Protein AF-A0A1A2NIF1-F1 (afdb_monomer_lite)

Foldseek 3Di:
DPQQWFPCPVPDDPQLVVLLVLLLQLLLLLLLLVLLVLLLVLCVVFPVPVNVVQVSDDDPDPPDDQRQRVPNGPVNSVVSNCCSVVSNVVSLVSNLVVSVVSVQPLSNLLSLLSSLLSSLVSNLVNLVVHDDGDGPDPDPVSVVSNCCSPVVSVVSNVSSVVSVVVSTRHGDPDDPDPPPPPPDDDDDDDDDDDDDPDDDDDD

Secondary structure (DSSP, 8-state):
----S-GGGG---HHHHHHHHHHHHHHHHHHHHHHHHHHHHHHHHH-HHHHHHTTSSS---TTS----GGG--HHHHHHHHHHHHHHHHHHHHHHHHHHHTTT-TTHHHHHHHHHHHHHHHHHHHHHTTPPP-------HHHHHHHTHHHHHHHHHHHHHHHHHHHHH-----------------------------------

Structure (mmCIF, N/CA/C/O backbone):
data_AF-A0A1A2NIF1-F1
#
_entry.id   AF-A0A1A2NIF1-F1
#
loop_
_atom_site.group_PDB
_atom_site.id
_atom_site.type_symbol
_atom_site.label_atom_id
_atom_site.label_alt_id
_atom_site.label_comp_id
_atom_site.label_asym_id
_atom_site.label_entity_id
_atom_site.label_seq_id
_atom_site.pdbx_PDB_ins_code
_atom_site.Cartn_x
_atom_site.Cartn_y
_atom_site.Cartn_z
_atom_site.occupancy
_atom_site.B_iso_or_equiv
_atom_site.auth_seq_id
_atom_site.auth_comp_id
_atom_site.auth_asym_id
_atom_site.auth_atom_id
_atom_site.pdbx_PDB_model_num
ATOM 1 N N . MET A 1 1 ? -13.578 -28.224 20.657 1.00 44.88 1 MET A N 1
ATOM 2 C CA . MET A 1 1 ? -12.803 -27.047 20.217 1.00 44.88 1 MET A CA 1
ATOM 3 C C . MET A 1 1 ? -13.493 -25.833 20.794 1.00 44.88 1 MET A C 1
ATOM 5 O O . MET A 1 1 ? -14.629 -25.575 20.423 1.00 44.88 1 MET A O 1
ATOM 9 N N . VAL A 1 2 ? -12.874 -25.189 21.779 1.00 48.69 2 VAL A N 1
ATOM 10 C CA . VAL A 1 2 ? -13.355 -23.909 22.311 1.00 48.69 2 VAL A CA 1
ATOM 11 C C . VAL A 1 2 ? -13.114 -22.858 21.223 1.00 48.69 2 VAL A C 1
ATOM 13 O O . VAL A 1 2 ? -12.060 -22.876 20.589 1.00 48.69 2 VAL A O 1
ATOM 16 N N . ASN A 1 3 ? -14.105 -22.012 20.941 1.00 53.81 3 ASN A N 1
ATOM 17 C CA . ASN A 1 3 ? -13.979 -20.926 19.966 1.00 53.81 3 ASN A CA 1
ATOM 18 C C . ASN A 1 3 ? -12.998 -19.872 20.513 1.00 53.81 3 ASN A C 1
ATOM 20 O O . ASN A 1 3 ? -13.394 -19.039 21.317 1.00 53.81 3 ASN A O 1
ATOM 24 N N . MET A 1 4 ? -11.733 -19.926 20.084 1.00 64.94 4 MET A N 1
ATOM 25 C CA . MET A 1 4 ? -10.647 -19.001 20.458 1.00 64.94 4 MET A CA 1
ATOM 26 C C . MET A 1 4 ? -10.601 -17.799 19.507 1.00 64.94 4 MET A C 1
ATOM 28 O O . MET A 1 4 ? -9.702 -17.688 18.675 1.00 64.94 4 MET A O 1
ATOM 32 N N . PHE A 1 5 ? -11.614 -16.945 19.547 1.00 68.75 5 PHE A N 1
ATOM 33 C CA . PHE A 1 5 ? -11.708 -15.833 18.609 1.00 68.75 5 PHE A CA 1
ATOM 34 C C . PHE A 1 5 ? -12.071 -14.543 19.343 1.00 68.75 5 PHE A C 1
ATOM 36 O O . PHE A 1 5 ? -12.975 -14.565 20.181 1.00 68.75 5 PHE A O 1
ATOM 43 N N . ASN A 1 6 ? -11.488 -13.421 18.909 1.00 74.94 6 ASN A N 1
ATOM 44 C CA . ASN A 1 6 ? -11.681 -12.099 19.514 1.00 74.94 6 ASN A CA 1
ATOM 45 C C . ASN A 1 6 ? -13.181 -11.760 19.677 1.00 74.94 6 ASN A C 1
ATOM 47 O O . ASN A 1 6 ? -13.902 -11.724 18.666 1.00 74.94 6 ASN A O 1
ATOM 51 N N . PRO A 1 7 ? -13.683 -11.501 20.898 1.00 72.56 7 PRO A N 1
ATOM 52 C CA . PRO A 1 7 ? -15.105 -11.257 21.148 1.00 72.56 7 PRO A CA 1
ATOM 53 C C . PRO A 1 7 ? -15.634 -10.004 20.427 1.00 72.56 7 PRO A C 1
ATOM 55 O O . PRO A 1 7 ? -16.781 -9.983 19.975 1.00 72.56 7 PRO A O 1
ATOM 58 N N . ALA A 1 8 ? -14.786 -8.995 20.197 1.00 78.12 8 ALA A N 1
ATOM 59 C CA . ALA A 1 8 ? -15.142 -7.755 19.504 1.00 78.12 8 ALA A CA 1
ATOM 60 C C . ALA A 1 8 ? -15.127 -7.870 17.964 1.00 78.12 8 ALA A C 1
ATOM 62 O O . ALA A 1 8 ? -15.394 -6.883 17.262 1.00 78.12 8 ALA A O 1
ATOM 63 N N . ARG A 1 9 ? -14.817 -9.043 17.390 1.00 76.81 9 ARG A N 1
ATOM 64 C CA . ARG A 1 9 ? -14.715 -9.229 15.924 1.00 76.81 9 ARG A CA 1
ATOM 65 C C . ARG A 1 9 ? -16.034 -9.039 15.173 1.00 76.81 9 ARG A C 1
ATOM 67 O O . ARG A 1 9 ? -16.019 -8.746 13.987 1.00 76.81 9 ARG A O 1
ATOM 74 N N . HIS A 1 10 ? -17.170 -9.207 15.851 1.00 79.50 10 HIS A N 1
ATOM 75 C CA . HIS A 1 10 ? -18.504 -9.052 15.257 1.00 79.50 10 HIS A CA 1
ATOM 76 C C . HIS A 1 10 ? -19.085 -7.641 15.441 1.00 79.50 10 HIS A C 1
ATOM 78 O O . HIS A 1 10 ? -20.128 -7.318 14.872 1.00 79.50 10 HIS A O 1
ATOM 84 N N . THR A 1 11 ? -18.403 -6.781 16.202 1.00 81.50 11 THR A N 1
ATOM 85 C CA . THR A 1 11 ? -18.891 -5.448 16.563 1.00 81.50 11 THR A CA 1
ATOM 86 C C . THR A 1 11 ? -18.258 -4.388 15.667 1.00 81.50 11 THR A C 1
ATOM 88 O O . THR A 1 11 ? -17.143 -3.926 15.907 1.00 81.50 11 THR A O 1
ATOM 91 N N . HIS A 1 12 ? -18.980 -3.960 14.631 1.00 83.38 12 HIS A N 1
ATOM 92 C CA . HIS A 1 12 ? -18.533 -2.895 13.729 1.00 83.38 12 HIS A CA 1
ATOM 93 C C . HIS A 1 12 ? -19.407 -1.651 13.876 1.00 83.38 12 HIS A C 1
ATOM 95 O O . HIS A 1 12 ? -20.524 -1.583 13.362 1.00 83.38 12 HIS A O 1
ATOM 101 N N . THR A 1 13 ? -18.888 -0.634 14.566 1.00 86.19 13 THR A N 1
ATOM 102 C CA . THR A 1 13 ? -19.557 0.672 14.621 1.00 86.19 13 THR A CA 1
ATOM 103 C C . THR A 1 13 ? -19.428 1.395 13.278 1.00 86.19 13 THR A C 1
ATOM 105 O O . THR A 1 13 ? -18.471 1.185 12.530 1.00 86.19 13 THR A O 1
ATOM 108 N N . LYS A 1 14 ? -20.355 2.314 12.979 1.00 89.00 14 LYS A N 1
ATOM 109 C CA . LYS A 1 14 ? -20.272 3.155 11.769 1.00 89.00 14 LYS A CA 1
ATOM 110 C C . LYS A 1 14 ? -18.949 3.929 11.700 1.00 89.00 14 LYS A C 1
ATOM 112 O O . LYS A 1 14 ? -18.357 4.025 10.630 1.00 89.00 14 LYS A O 1
ATOM 117 N N . ALA A 1 15 ? -18.473 4.438 12.840 1.00 85.25 15 ALA A N 1
ATOM 118 C CA . ALA A 1 15 ? -17.205 5.158 12.938 1.00 85.25 15 ALA A CA 1
ATOM 119 C C . ALA A 1 15 ? -16.016 4.263 12.564 1.00 85.25 15 ALA A C 1
ATOM 121 O O . ALA A 1 15 ? -15.176 4.665 11.762 1.00 85.25 15 ALA A O 1
ATOM 122 N N . THR A 1 16 ? -15.995 3.027 13.072 1.00 89.19 16 THR A N 1
ATOM 123 C CA . THR A 1 16 ? -14.976 2.029 12.730 1.00 89.19 16 THR A CA 1
ATOM 124 C C . THR A 1 16 ? -14.967 1.721 11.240 1.00 89.19 16 THR A C 1
ATOM 126 O O . THR A 1 16 ? -13.897 1.697 10.636 1.00 89.19 16 THR A O 1
ATOM 129 N N . VAL A 1 17 ? -16.136 1.523 10.624 1.00 92.38 17 VAL A N 1
ATOM 130 C CA . VAL A 1 17 ? -16.227 1.235 9.183 1.00 92.38 17 VAL A CA 1
ATOM 131 C C . VAL A 1 17 ? -15.673 2.398 8.359 1.00 92.38 17 VAL A C 1
ATOM 133 O O . VAL A 1 17 ? -14.827 2.180 7.496 1.00 92.38 17 VAL A O 1
ATOM 136 N N . ILE A 1 18 ? -16.089 3.633 8.655 1.00 92.62 18 ILE A N 1
ATOM 137 C CA . ILE A 1 18 ? -15.619 4.827 7.933 1.00 92.62 18 ILE A CA 1
ATOM 138 C C . ILE A 1 18 ? -14.101 4.988 8.077 1.00 92.62 18 ILE A C 1
ATOM 140 O O . ILE A 1 18 ? -13.408 5.156 7.074 1.00 92.62 18 ILE A O 1
ATOM 144 N N . ALA A 1 19 ? -13.576 4.895 9.303 1.00 92.62 19 ALA A N 1
ATOM 145 C CA . ALA A 1 19 ? -12.144 5.026 9.561 1.00 92.62 19 ALA A CA 1
ATOM 146 C C . ALA A 1 19 ? -11.335 3.931 8.846 1.00 92.62 19 ALA A C 1
ATOM 148 O O . ALA A 1 19 ? -10.319 4.234 8.224 1.00 92.62 19 ALA A O 1
ATOM 149 N N . THR A 1 20 ? -11.839 2.691 8.839 1.00 93.94 20 THR A N 1
ATOM 150 C CA . THR A 1 20 ? -11.205 1.559 8.145 1.00 93.94 20 THR A CA 1
ATOM 151 C C . THR A 1 20 ? -11.154 1.781 6.635 1.00 93.94 20 THR A C 1
ATOM 153 O O . THR A 1 20 ? -10.116 1.558 6.016 1.00 93.94 20 THR A O 1
ATOM 156 N N . VAL A 1 21 ? -12.259 2.223 6.023 1.00 96.00 21 VAL A N 1
ATOM 157 C CA . VAL A 1 21 ? -12.317 2.467 4.572 1.00 96.00 21 VAL A CA 1
ATOM 158 C C . VAL A 1 21 ? -11.355 3.584 4.177 1.00 96.00 21 VAL A C 1
ATOM 160 O O . VAL A 1 21 ? -10.621 3.443 3.198 1.00 96.00 21 VAL A O 1
ATOM 163 N N . LEU A 1 22 ? -11.312 4.670 4.953 1.00 95.88 22 LEU A N 1
ATOM 164 C CA . LEU A 1 22 ? -10.365 5.759 4.721 1.00 95.88 22 LEU A CA 1
ATOM 165 C C . LEU A 1 22 ? -8.914 5.294 4.905 1.00 95.88 22 LEU A C 1
ATOM 167 O O . LEU A 1 22 ? -8.067 5.640 4.087 1.00 95.88 22 LEU A O 1
ATOM 171 N N . LEU A 1 23 ? -8.638 4.462 5.914 1.00 96.69 23 LEU A N 1
ATOM 172 C CA . LEU A 1 23 ? -7.316 3.875 6.136 1.00 96.69 23 LEU A CA 1
ATOM 173 C C . LEU A 1 23 ? -6.884 2.988 4.968 1.00 96.69 23 LEU A C 1
ATOM 175 O O . LEU A 1 23 ? -5.762 3.119 4.484 1.00 96.69 23 LEU A O 1
ATOM 179 N N . ALA A 1 24 ? -7.774 2.128 4.474 1.00 96.19 24 ALA A N 1
ATOM 180 C CA . ALA A 1 24 ? -7.503 1.295 3.309 1.00 96.19 24 ALA A CA 1
ATOM 181 C C . ALA A 1 24 ? -7.240 2.150 2.058 1.00 96.19 24 ALA A C 1
ATOM 183 O O . ALA A 1 24 ? -6.292 1.876 1.324 1.00 96.19 24 ALA A O 1
ATOM 184 N N . ALA A 1 25 ? -8.014 3.220 1.842 1.00 96.38 25 ALA A N 1
ATOM 185 C CA . ALA A 1 25 ? -7.809 4.148 0.729 1.00 96.38 25 ALA A CA 1
ATOM 186 C C . ALA A 1 25 ? -6.465 4.894 0.829 1.00 96.38 25 ALA A C 1
ATOM 188 O O . ALA A 1 25 ? -5.731 4.978 -0.155 1.00 96.38 25 ALA A O 1
ATOM 189 N N . CYS A 1 26 ? -6.095 5.381 2.017 1.00 96.94 26 CYS A N 1
ATOM 190 C CA . CYS A 1 26 ? -4.770 5.956 2.263 1.00 96.94 26 CYS A CA 1
ATOM 191 C C . CYS A 1 26 ? -3.658 4.922 2.043 1.00 96.94 26 CYS A C 1
ATOM 193 O O . CYS A 1 26 ? -2.643 5.240 1.423 1.00 96.94 26 CYS A O 1
ATOM 195 N N . GLY A 1 27 ? -3.876 3.675 2.471 1.00 96.00 27 GLY A N 1
ATOM 196 C CA . GLY A 1 27 ? -2.999 2.543 2.186 1.00 96.00 27 GLY A CA 1
ATOM 197 C C . GLY A 1 27 ? -2.788 2.358 0.685 1.00 96.00 27 GLY A C 1
ATOM 198 O O . GLY A 1 27 ? -1.645 2.324 0.243 1.00 96.00 27 GLY A O 1
ATOM 199 N N . VAL A 1 28 ? -3.860 2.340 -0.115 1.00 97.00 28 VAL A N 1
ATOM 200 C CA . VAL A 1 28 ? -3.792 2.248 -1.587 1.00 97.00 28 VAL A CA 1
ATOM 201 C C . VAL A 1 28 ? -2.933 3.363 -2.185 1.00 97.00 28 VAL A C 1
ATOM 203 O O . VAL A 1 28 ? -2.102 3.090 -3.054 1.00 97.00 28 VAL A O 1
ATOM 206 N N . LEU A 1 29 ? -3.077 4.603 -1.708 1.00 95.56 29 LEU A N 1
ATOM 207 C CA . LEU A 1 29 ? -2.256 5.728 -2.170 1.00 95.56 29 LEU A CA 1
ATOM 208 C C . LEU A 1 29 ? -0.771 5.528 -1.840 1.00 95.56 29 LEU A C 1
ATOM 210 O O . LEU A 1 29 ? 0.075 5.712 -2.714 1.00 95.56 29 LEU A O 1
ATOM 214 N N . ILE A 1 30 ? -0.448 5.095 -0.616 1.00 95.12 30 ILE A N 1
ATOM 215 C CA . ILE A 1 30 ? 0.936 4.771 -0.233 1.00 95.12 30 ILE A CA 1
ATOM 216 C C . ILE A 1 30 ? 1.471 3.624 -1.098 1.00 95.12 30 ILE A C 1
ATOM 218 O O . ILE A 1 30 ? 2.571 3.726 -1.629 1.00 95.12 30 ILE A O 1
ATOM 222 N N . GLY A 1 31 ? 0.697 2.556 -1.289 1.00 94.94 31 GLY A N 1
ATOM 223 C CA . GLY A 1 31 ? 1.077 1.413 -2.118 1.00 94.94 31 GLY A CA 1
ATOM 224 C C . GLY A 1 31 ? 1.386 1.801 -3.561 1.00 94.94 31 GLY A C 1
ATOM 225 O O . GLY A 1 31 ? 2.414 1.409 -4.108 1.00 94.94 31 GLY A O 1
ATOM 226 N N . THR A 1 32 ? 0.532 2.641 -4.146 1.00 94.44 32 THR A N 1
ATOM 227 C CA . THR A 1 32 ? 0.717 3.202 -5.492 1.00 94.44 32 THR A CA 1
ATOM 228 C C . THR A 1 32 ? 1.988 4.052 -5.554 1.00 94.44 32 THR A C 1
ATOM 230 O O . THR A 1 32 ? 2.782 3.928 -6.485 1.00 94.44 32 THR A O 1
ATOM 233 N N . TRP A 1 33 ? 2.233 4.883 -4.539 1.00 93.81 33 TRP A N 1
ATOM 234 C CA . TRP A 1 33 ? 3.456 5.679 -4.451 1.00 93.81 33 TRP A CA 1
ATOM 235 C C . TRP A 1 33 ? 4.720 4.812 -4.357 1.00 93.81 33 TRP A C 1
ATOM 237 O O . TRP A 1 33 ? 5.688 5.055 -5.079 1.00 93.81 33 TRP A O 1
ATOM 247 N N . VAL A 1 34 ? 4.701 3.763 -3.528 1.00 93.38 34 VAL A N 1
ATOM 248 C CA . VAL A 1 34 ? 5.817 2.812 -3.401 1.00 93.38 34 VAL A CA 1
ATOM 249 C C . VAL A 1 34 ? 6.045 2.061 -4.713 1.00 93.38 34 VAL A C 1
ATOM 251 O O . VAL A 1 34 ? 7.194 1.893 -5.113 1.00 93.38 34 VAL A O 1
ATOM 254 N N . ALA A 1 35 ? 4.987 1.659 -5.421 1.00 93.12 35 ALA A N 1
ATOM 255 C CA . ALA A 1 35 ? 5.109 1.027 -6.734 1.00 93.12 35 ALA A CA 1
ATOM 256 C C . ALA A 1 35 ? 5.753 1.956 -7.771 1.00 93.12 35 ALA A C 1
ATOM 258 O O . ALA A 1 35 ? 6.596 1.504 -8.541 1.00 93.12 35 ALA A O 1
ATOM 259 N N . ALA A 1 36 ? 5.421 3.251 -7.763 1.00 89.31 36 ALA A N 1
ATOM 260 C CA . ALA A 1 36 ? 6.042 4.217 -8.667 1.00 89.31 36 ALA A CA 1
ATOM 261 C C . ALA A 1 36 ? 7.551 4.356 -8.398 1.00 89.31 36 ALA A C 1
ATOM 263 O O . ALA A 1 36 ? 8.347 4.374 -9.334 1.00 89.31 36 ALA A O 1
ATOM 264 N N . LEU A 1 37 ? 7.962 4.402 -7.126 1.00 88.44 37 LEU A N 1
ATOM 265 C CA . LEU A 1 37 ? 9.385 4.413 -6.766 1.00 88.44 37 LEU A CA 1
ATOM 266 C C . LEU A 1 37 ? 10.087 3.102 -7.116 1.00 88.44 37 LEU A C 1
ATOM 268 O O . LEU A 1 37 ? 11.227 3.113 -7.583 1.00 88.44 37 LEU A O 1
ATOM 272 N N . TYR A 1 38 ? 9.413 1.976 -6.891 1.00 90.44 38 TYR A N 1
ATOM 273 C CA . TYR A 1 38 ? 9.956 0.672 -7.226 1.00 90.44 38 TYR A CA 1
ATOM 274 C C . TYR A 1 38 ? 10.181 0.540 -8.733 1.00 90.44 38 TYR A C 1
ATOM 276 O O . TYR A 1 38 ? 11.221 0.026 -9.125 1.00 90.44 38 TYR A O 1
ATOM 284 N N . ASP A 1 39 ? 9.270 1.029 -9.580 1.00 87.31 39 ASP A N 1
ATOM 285 C CA . ASP A 1 39 ? 9.456 0.997 -11.037 1.00 87.31 39 ASP A CA 1
ATOM 286 C C . ASP A 1 39 ? 10.683 1.804 -11.480 1.00 87.31 39 ASP A C 1
ATOM 288 O O . ASP A 1 39 ? 11.473 1.318 -12.287 1.00 87.31 39 ASP A O 1
ATOM 292 N N . VAL A 1 40 ? 10.909 2.983 -10.887 1.00 85.12 40 VAL A N 1
ATOM 293 C CA . VAL A 1 40 ? 12.112 3.797 -11.146 1.00 85.12 40 VAL A CA 1
ATOM 294 C C . VAL A 1 40 ? 13.387 3.015 -10.821 1.00 85.12 40 VAL A C 1
ATOM 296 O O . VAL A 1 40 ? 14.304 2.963 -11.641 1.00 85.12 40 VAL A O 1
ATOM 299 N N . LEU A 1 41 ? 13.433 2.359 -9.656 1.00 85.75 41 LEU A N 1
ATOM 300 C CA . LEU A 1 41 ? 14.562 1.510 -9.259 1.00 85.75 41 LEU A CA 1
ATOM 301 C C . LEU A 1 41 ? 14.707 0.289 -10.176 1.00 85.75 41 LEU A C 1
ATOM 303 O O . LEU A 1 41 ? 15.808 -0.029 -10.617 1.00 85.75 41 LEU A O 1
ATOM 307 N N . ARG A 1 42 ? 13.596 -0.385 -10.480 1.00 87.94 42 ARG A N 1
ATOM 308 C CA . ARG A 1 42 ? 13.543 -1.594 -11.304 1.00 87.94 42 ARG A CA 1
ATOM 309 C C . ARG A 1 42 ? 14.077 -1.329 -12.700 1.00 87.94 42 ARG A C 1
ATOM 311 O O . ARG A 1 42 ? 14.967 -2.041 -13.152 1.00 87.94 42 ARG A O 1
ATOM 318 N N . VAL A 1 43 ? 13.553 -0.309 -13.372 1.00 84.50 43 VAL A N 1
ATOM 319 C CA . VAL A 1 43 ? 13.996 0.060 -14.717 1.00 84.50 43 VAL A CA 1
ATOM 320 C C . VAL A 1 43 ? 15.428 0.587 -14.676 1.00 84.50 43 VAL A C 1
ATOM 322 O O . VAL A 1 43 ? 16.228 0.191 -15.513 1.00 84.50 43 VAL A O 1
ATOM 325 N N . GLY A 1 44 ? 15.790 1.396 -13.676 1.00 81.44 44 GLY A N 1
ATOM 326 C CA . GLY A 1 44 ? 17.157 1.900 -13.534 1.00 81.44 44 GLY A CA 1
ATOM 327 C C . GLY A 1 44 ? 18.213 0.805 -13.365 1.00 81.44 44 GLY A C 1
ATOM 328 O O . GLY A 1 44 ? 19.305 0.917 -13.906 1.00 81.44 44 GLY A O 1
ATOM 329 N N . VAL A 1 45 ? 17.892 -0.277 -12.653 1.00 83.94 45 VAL A N 1
ATOM 330 C CA . VAL A 1 45 ? 18.817 -1.409 -12.485 1.00 83.94 45 VAL A CA 1
ATOM 331 C C . VAL A 1 45 ? 18.843 -2.316 -13.717 1.00 83.94 45 VAL A C 1
ATOM 333 O O . VAL A 1 45 ? 19.905 -2.817 -14.077 1.00 83.94 45 VAL A O 1
ATOM 336 N N . LEU A 1 46 ? 17.691 -2.552 -14.350 1.00 84.56 46 LEU A N 1
ATOM 337 C CA . LEU A 1 46 ? 17.557 -3.567 -15.399 1.00 84.56 46 LEU A CA 1
ATOM 338 C C . LEU A 1 46 ? 17.827 -3.048 -16.814 1.00 84.56 46 LEU A C 1
ATOM 340 O O . LEU A 1 46 ? 18.321 -3.806 -17.641 1.00 84.56 46 LEU A O 1
ATOM 344 N N . ASP A 1 47 ? 17.509 -1.786 -17.097 1.00 82.06 47 ASP A N 1
ATOM 345 C CA . ASP A 1 47 ? 17.693 -1.176 -18.414 1.00 82.06 47 ASP A CA 1
ATOM 346 C C . ASP A 1 47 ? 17.914 0.340 -18.288 1.00 82.06 47 ASP A C 1
ATOM 348 O O . ASP A 1 47 ? 16.988 1.156 -18.302 1.00 82.06 47 ASP A O 1
ATOM 352 N N . ASN A 1 48 ? 19.188 0.726 -18.209 1.00 79.06 48 ASN A N 1
ATOM 353 C CA . ASN A 1 48 ? 19.606 2.127 -18.147 1.00 79.06 48 ASN A CA 1
ATOM 354 C C . ASN A 1 48 ? 19.190 2.936 -19.387 1.00 79.06 48 ASN A C 1
ATOM 356 O O . ASN A 1 48 ? 18.965 4.146 -19.287 1.00 79.06 48 ASN A O 1
ATOM 360 N N . ALA A 1 49 ? 19.094 2.302 -20.561 1.00 77.69 49 ALA A N 1
ATOM 361 C CA . ALA A 1 49 ? 18.709 2.991 -21.787 1.00 77.69 49 ALA A CA 1
ATOM 362 C C . ALA A 1 49 ? 17.214 3.332 -21.762 1.00 77.69 49 ALA A C 1
ATOM 364 O O . ALA A 1 49 ? 16.836 4.464 -22.086 1.00 77.69 49 ALA A O 1
ATOM 365 N N . LEU A 1 50 ? 16.374 2.395 -21.319 1.00 78.06 50 LEU A N 1
ATOM 366 C CA . LEU A 1 50 ? 14.957 2.640 -21.063 1.00 78.06 50 LEU A CA 1
ATOM 367 C C . LEU A 1 50 ? 14.765 3.655 -19.933 1.00 78.06 50 LEU A C 1
ATOM 369 O O . LEU A 1 50 ? 13.960 4.572 -20.085 1.00 78.06 50 LEU A O 1
ATOM 373 N N . ALA A 1 51 ? 15.539 3.563 -18.851 1.00 76.94 51 ALA A N 1
ATOM 374 C CA . ALA A 1 51 ? 15.489 4.521 -17.748 1.00 76.94 51 ALA A CA 1
ATOM 375 C C . ALA A 1 51 ? 15.766 5.958 -18.219 1.00 76.94 51 ALA A C 1
ATOM 377 O O . ALA A 1 51 ? 15.044 6.880 -17.843 1.00 76.94 51 ALA A O 1
ATOM 378 N N . ASN A 1 52 ? 16.762 6.154 -19.087 1.00 75.19 52 ASN A N 1
ATOM 379 C CA . ASN A 1 52 ? 17.070 7.461 -19.670 1.00 75.19 52 ASN A CA 1
ATOM 380 C C . ASN A 1 52 ? 15.944 7.945 -20.609 1.00 75.19 52 ASN A C 1
ATOM 382 O O . ASN A 1 52 ? 15.525 9.098 -20.541 1.00 75.19 52 ASN A O 1
ATOM 386 N N . ARG A 1 53 ? 15.367 7.053 -21.431 1.00 74.69 53 ARG A N 1
ATOM 387 C CA . ARG A 1 53 ? 14.216 7.384 -22.301 1.00 74.69 53 ARG A CA 1
ATOM 388 C C . ARG A 1 53 ? 12.956 7.760 -21.519 1.00 74.69 53 ARG A C 1
ATOM 390 O O . ARG A 1 53 ? 12.202 8.616 -21.971 1.00 74.69 53 ARG A O 1
ATOM 397 N N . LEU A 1 54 ? 12.729 7.127 -20.369 1.00 72.62 54 LEU A N 1
ATOM 398 C CA . LEU A 1 54 ? 11.626 7.442 -19.456 1.00 72.62 54 LEU A CA 1
ATOM 399 C C . LEU A 1 54 ? 11.919 8.666 -18.570 1.00 72.62 54 LEU A C 1
ATOM 401 O O . LEU A 1 54 ? 11.033 9.128 -17.850 1.00 72.62 54 LEU A O 1
ATOM 405 N N . GLY A 1 55 ? 13.146 9.199 -18.618 1.00 69.12 55 GLY A N 1
ATOM 406 C CA . GLY A 1 55 ? 13.599 10.316 -17.790 1.00 69.12 55 GLY A CA 1
ATOM 407 C C . GLY A 1 55 ? 13.815 9.951 -16.316 1.00 69.12 55 GLY A C 1
ATOM 408 O O . GLY A 1 55 ? 13.892 10.834 -15.470 1.00 69.12 55 GLY A O 1
ATOM 409 N N . TYR A 1 56 ? 13.908 8.661 -15.983 1.00 73.31 56 TYR A N 1
ATOM 410 C CA . TYR A 1 56 ? 14.166 8.178 -14.622 1.00 73.31 56 TYR A CA 1
ATOM 411 C C . TYR A 1 56 ? 15.613 8.437 -14.170 1.00 73.31 56 TYR A C 1
ATOM 413 O O . TYR A 1 56 ? 15.862 8.593 -12.976 1.00 73.31 56 TYR A O 1
ATOM 421 N N . ILE A 1 57 ? 16.561 8.489 -15.115 1.00 62.31 57 ILE A N 1
ATOM 422 C CA . ILE A 1 57 ? 17.992 8.726 -14.875 1.00 62.31 57 ILE A CA 1
ATOM 423 C C . ILE A 1 57 ? 18.462 9.843 -15.817 1.00 62.31 57 ILE A C 1
ATOM 425 O O . ILE A 1 57 ? 18.480 9.653 -17.029 1.00 62.31 57 ILE A O 1
ATOM 429 N N . GLY A 1 58 ? 18.836 11.002 -15.267 1.00 54.47 58 GLY A N 1
ATOM 430 C CA . GLY A 1 58 ? 19.334 12.159 -16.022 1.00 54.47 58 GLY A CA 1
ATOM 431 C C . GLY A 1 58 ? 19.303 13.459 -15.208 1.00 54.47 58 GLY A C 1
ATOM 432 O O . GLY A 1 58 ? 18.541 13.584 -14.251 1.00 54.47 58 GLY A O 1
ATOM 433 N N . GLU A 1 59 ? 20.153 14.428 -15.562 1.00 44.97 59 GLU A N 1
ATOM 434 C CA . GLU A 1 59 ? 20.182 15.751 -14.926 1.00 44.97 59 GLU A CA 1
ATOM 435 C C . GLU A 1 59 ? 18.926 16.540 -15.334 1.00 44.97 59 GLU A C 1
ATOM 437 O O . GLU A 1 59 ? 18.719 16.828 -16.517 1.00 44.97 59 GLU A O 1
ATOM 442 N N . ILE A 1 60 ? 18.069 16.869 -14.359 1.00 52.41 60 ILE A N 1
ATOM 443 C CA . ILE A 1 60 ? 16.853 17.662 -14.585 1.00 52.41 60 ILE A CA 1
ATOM 444 C C . ILE A 1 60 ? 17.275 19.104 -14.890 1.00 52.41 60 ILE A C 1
ATOM 446 O O . ILE A 1 60 ? 17.358 19.957 -14.008 1.00 52.41 60 ILE A O 1
ATOM 450 N N . THR A 1 61 ? 17.581 19.381 -16.151 1.00 47.28 61 THR A N 1
ATOM 451 C CA . THR A 1 61 ? 17.784 20.744 -16.646 1.00 47.28 61 THR A CA 1
ATOM 452 C C . THR A 1 61 ? 16.429 21.361 -16.995 1.00 47.28 61 THR A C 1
ATOM 454 O O . THR A 1 61 ? 15.479 20.646 -17.308 1.00 47.28 61 THR A O 1
ATOM 457 N N . GLY A 1 62 ? 16.309 22.693 -16.986 1.00 45.22 62 GLY A N 1
ATOM 458 C CA . GLY A 1 62 ? 15.057 23.391 -17.336 1.00 45.22 62 GLY A CA 1
ATOM 459 C C . GLY A 1 62 ? 14.537 23.132 -18.765 1.00 45.22 62 GLY A C 1
ATOM 460 O O . GLY A 1 62 ? 13.437 23.563 -19.093 1.00 45.22 62 GLY A O 1
ATOM 461 N N . ALA A 1 63 ? 15.313 22.427 -19.599 1.00 42.03 63 ALA A N 1
ATOM 462 C CA . ALA A 1 63 ? 14.942 21.952 -20.933 1.00 42.03 63 ALA A CA 1
ATOM 463 C C . ALA A 1 63 ? 14.578 20.449 -20.982 1.00 42.03 63 ALA A C 1
ATOM 465 O O . ALA A 1 63 ? 14.107 19.969 -22.012 1.00 42.03 63 ALA A O 1
ATOM 466 N N . SER A 1 64 ? 14.798 19.701 -19.895 1.00 52.53 64 SER A N 1
ATOM 467 C CA . SER A 1 64 ? 14.432 18.286 -19.785 1.00 52.53 64 SER A CA 1
ATOM 468 C C . SER A 1 64 ? 12.950 18.144 -19.431 1.00 52.53 64 SER A C 1
ATOM 470 O O . SER A 1 64 ? 12.425 18.848 -18.567 1.00 52.53 64 SER A O 1
ATOM 472 N N . VAL A 1 65 ? 12.251 17.259 -20.142 1.00 56.72 65 VAL A N 1
ATOM 473 C CA . VAL A 1 65 ? 10.844 16.943 -19.879 1.00 56.72 65 VAL A CA 1
ATOM 474 C C . VAL A 1 65 ? 10.744 16.342 -18.479 1.00 56.72 65 VAL A C 1
ATOM 476 O O . VAL A 1 65 ? 11.420 15.359 -18.195 1.00 56.72 65 VAL A O 1
ATOM 479 N N . ASP A 1 66 ? 9.908 16.930 -17.617 1.00 60.19 66 ASP A N 1
ATOM 480 C CA . ASP A 1 66 ? 9.675 16.440 -16.253 1.00 60.19 66 ASP A CA 1
ATOM 481 C C . ASP A 1 66 ? 9.246 14.961 -16.328 1.00 60.19 66 ASP A C 1
ATOM 483 O O . ASP A 1 66 ? 8.213 14.671 -16.950 1.00 60.19 66 ASP A O 1
ATOM 487 N N . PRO A 1 67 ? 10.035 14.014 -15.789 1.00 61.34 67 PRO A N 1
ATOM 488 C CA . PRO A 1 67 ? 9.747 12.596 -15.935 1.00 61.34 67 PRO A CA 1
ATOM 489 C C . PRO A 1 67 ? 8.407 12.265 -15.285 1.00 61.34 67 PRO A C 1
ATOM 491 O O . PRO A 1 67 ? 8.123 12.670 -14.155 1.00 61.34 67 PRO A O 1
ATOM 494 N N . ARG A 1 68 ? 7.562 11.531 -16.017 1.00 68.44 68 ARG A N 1
ATOM 495 C CA . ARG A 1 68 ? 6.214 11.143 -15.579 1.00 68.44 68 ARG A CA 1
ATOM 496 C C . ARG A 1 68 ? 6.106 9.625 -15.458 1.00 68.44 68 ARG A C 1
ATOM 498 O O . ARG A 1 68 ? 5.633 8.990 -16.406 1.00 68.44 68 ARG A O 1
ATOM 505 N N . PRO A 1 69 ? 6.510 9.031 -14.321 1.00 66.25 69 PRO A N 1
ATOM 506 C CA . PRO A 1 69 ? 6.319 7.605 -14.076 1.00 66.25 69 PRO A CA 1
ATOM 507 C C . PRO A 1 69 ? 4.841 7.252 -14.254 1.00 66.25 69 PRO A C 1
ATOM 509 O O . PRO A 1 69 ? 3.980 7.834 -13.593 1.00 66.25 69 PRO A O 1
ATOM 512 N N . HIS A 1 70 ? 4.529 6.364 -15.199 1.00 67.75 70 HIS A N 1
ATOM 513 C CA . HIS A 1 70 ? 3.152 5.981 -15.560 1.00 67.75 70 HIS A CA 1
ATOM 514 C C . HIS A 1 70 ? 2.217 7.158 -15.904 1.00 67.75 70 HIS A C 1
ATOM 516 O O . HIS A 1 70 ? 1.014 7.101 -15.658 1.00 67.75 70 HIS A O 1
ATOM 522 N N . GLY A 1 71 ? 2.755 8.256 -16.448 1.00 72.50 71 GLY A N 1
ATOM 523 C CA . GLY A 1 71 ? 1.968 9.454 -16.765 1.00 72.50 71 GLY A CA 1
ATOM 524 C C . GLY A 1 71 ? 1.590 10.306 -15.546 1.00 72.50 71 GLY A C 1
ATOM 525 O O . GLY A 1 71 ? 0.912 11.323 -15.702 1.00 72.50 71 GLY A O 1
ATOM 526 N N . ILE A 1 72 ? 2.058 9.939 -14.351 1.00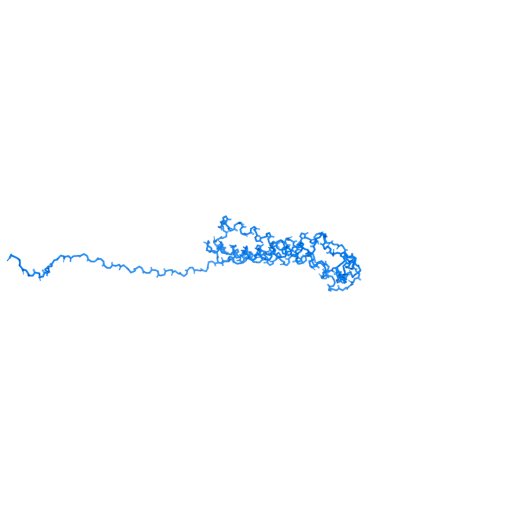 77.50 72 ILE A N 1
ATOM 527 C CA . ILE A 1 72 ? 1.823 10.673 -13.108 1.00 77.50 72 ILE A CA 1
ATOM 528 C C . ILE A 1 72 ? 2.851 11.803 -13.008 1.00 77.50 72 ILE A C 1
ATOM 530 O O . ILE A 1 72 ? 4.054 11.577 -13.126 1.00 77.50 72 ILE A O 1
ATOM 534 N N . SER A 1 73 ? 2.390 13.038 -12.795 1.00 82.06 73 SER A N 1
ATOM 535 C CA . SER A 1 73 ? 3.299 14.164 -12.572 1.00 82.06 73 SER A CA 1
ATOM 536 C C . SER A 1 73 ? 4.025 14.032 -11.232 1.00 82.06 73 SER A C 1
ATOM 538 O O . SER A 1 73 ? 3.486 13.498 -10.258 1.00 82.06 73 SER A O 1
ATOM 540 N N . ARG A 1 74 ? 5.223 14.614 -11.126 1.00 79.38 74 ARG A N 1
ATOM 541 C CA . ARG A 1 74 ? 5.963 14.671 -9.858 1.00 79.38 74 ARG A CA 1
ATOM 542 C C . ARG A 1 74 ? 5.151 15.326 -8.735 1.00 79.38 74 ARG A C 1
ATOM 544 O O . ARG A 1 74 ? 5.170 14.854 -7.602 1.00 79.38 74 ARG A O 1
ATOM 551 N N . SER A 1 75 ? 4.392 16.377 -9.051 1.00 83.44 75 SER A N 1
ATOM 552 C CA . SER A 1 75 ? 3.473 17.022 -8.105 1.00 83.44 75 SER A CA 1
ATOM 553 C C . SER A 1 75 ? 2.381 16.071 -7.609 1.00 83.44 75 SER A C 1
ATOM 555 O O . SER A 1 75 ? 2.098 16.049 -6.414 1.00 83.44 75 SER A O 1
ATOM 557 N N . ALA A 1 76 ? 1.814 15.240 -8.487 1.00 85.56 76 ALA A N 1
ATOM 558 C CA . ALA A 1 76 ? 0.821 14.243 -8.109 1.00 85.56 76 ALA A CA 1
ATOM 559 C C . ALA A 1 76 ? 1.431 13.131 -7.243 1.00 85.56 76 ALA A C 1
ATOM 561 O O . ALA A 1 76 ? 0.800 12.731 -6.268 1.00 85.56 76 ALA A O 1
ATOM 562 N N . LEU A 1 77 ? 2.669 12.693 -7.514 1.00 85.38 77 LEU A N 1
ATOM 563 C CA . LEU A 1 77 ? 3.387 11.755 -6.638 1.00 85.38 77 LEU A CA 1
ATOM 564 C C . LEU A 1 77 ? 3.599 12.333 -5.231 1.00 85.38 77 LEU A C 1
ATOM 566 O O . LEU A 1 77 ? 3.386 11.629 -4.246 1.00 85.38 77 LEU A O 1
ATOM 570 N N . ILE A 1 78 ? 3.976 13.612 -5.124 1.00 87.75 78 ILE A N 1
ATOM 571 C CA . ILE A 1 78 ? 4.146 14.292 -3.829 1.00 87.75 78 ILE A CA 1
ATOM 572 C C . ILE A 1 78 ? 2.806 14.396 -3.094 1.00 87.75 78 ILE A C 1
ATOM 574 O O . ILE A 1 78 ? 2.731 14.067 -1.912 1.00 87.75 78 ILE A O 1
ATOM 578 N N . ILE A 1 79 ? 1.739 14.817 -3.778 1.00 90.75 79 ILE A N 1
ATOM 579 C CA . ILE A 1 79 ? 0.402 14.921 -3.177 1.00 90.75 79 ILE A CA 1
ATOM 580 C C . ILE A 1 79 ? -0.084 13.543 -2.719 1.00 90.75 79 ILE A C 1
ATOM 582 O O . ILE A 1 79 ? -0.557 13.413 -1.595 1.00 90.75 79 ILE A O 1
ATOM 586 N N . MET A 1 80 ? 0.075 12.511 -3.549 1.00 90.94 80 MET A N 1
ATOM 587 C CA . MET A 1 80 ? -0.290 11.137 -3.209 1.00 90.94 80 MET A CA 1
ATOM 588 C C . MET A 1 80 ? 0.455 10.649 -1.963 1.00 90.94 80 MET A C 1
ATOM 590 O O . MET A 1 80 ? -0.171 10.070 -1.078 1.00 90.94 80 MET A O 1
ATOM 594 N N . PHE A 1 81 ? 1.755 10.940 -1.854 1.00 91.75 81 PHE A N 1
ATOM 595 C CA . PHE A 1 81 ? 2.537 10.627 -0.660 1.00 91.75 81 PHE A CA 1
ATOM 596 C C . PHE A 1 81 ? 2.028 11.365 0.578 1.00 91.75 81 PHE A C 1
ATOM 598 O O . PHE A 1 81 ? 1.802 10.737 1.606 1.00 91.75 81 PHE A O 1
ATOM 605 N N . LEU A 1 82 ? 1.807 12.679 0.490 1.00 93.31 82 LEU A N 1
ATOM 606 C CA . LEU A 1 82 ? 1.358 13.482 1.631 1.00 93.31 82 LEU A CA 1
ATOM 607 C C . LEU A 1 82 ? -0.045 13.079 2.098 1.00 93.31 82 LEU A C 1
ATOM 609 O O . LEU A 1 82 ? -0.265 12.916 3.296 1.00 93.31 82 LEU A O 1
ATOM 613 N N . VAL A 1 83 ? -0.981 12.880 1.167 1.00 94.25 83 VAL A N 1
ATOM 614 C CA . VAL A 1 83 ? -2.349 12.439 1.476 1.00 94.25 83 VAL A CA 1
ATOM 615 C C . VAL A 1 83 ? -2.342 11.015 2.026 1.00 94.25 83 VAL A C 1
ATOM 617 O O . VAL A 1 83 ? -3.002 10.747 3.029 1.00 94.25 83 VAL A O 1
ATOM 620 N N . GLY A 1 84 ? -1.573 10.115 1.411 1.00 92.69 84 GLY A N 1
ATOM 621 C CA . GLY A 1 84 ? -1.404 8.747 1.885 1.00 92.69 84 GLY A CA 1
ATOM 622 C C . GLY A 1 84 ? -0.823 8.703 3.298 1.00 92.69 84 GLY A C 1
ATOM 623 O O . GLY A 1 84 ? -1.397 8.058 4.167 1.00 92.69 84 GLY A O 1
ATOM 624 N N . LEU A 1 85 ? 0.261 9.437 3.555 1.00 93.94 85 LEU A N 1
ATOM 625 C CA . LEU A 1 85 ? 0.964 9.444 4.838 1.00 93.94 85 LEU A CA 1
ATOM 626 C C . LEU A 1 85 ? 0.165 10.148 5.940 1.00 93.94 85 LEU A C 1
ATOM 628 O O . LEU A 1 85 ? -0.124 9.544 6.969 1.00 93.94 85 LEU A O 1
ATOM 632 N N . VAL A 1 86 ? -0.202 11.418 5.743 1.00 96.06 86 VAL A N 1
ATOM 633 C CA . VAL A 1 86 ? -0.902 12.210 6.770 1.00 96.06 86 VAL A CA 1
ATOM 634 C C . VAL A 1 86 ? -2.307 11.659 6.990 1.00 96.06 86 VAL A C 1
ATOM 636 O O . VAL A 1 86 ? -2.709 11.432 8.132 1.00 96.06 86 VAL A O 1
ATOM 639 N N . GLY A 1 87 ? -3.036 11.381 5.905 1.00 92.81 87 GLY A N 1
ATOM 640 C CA . GLY A 1 87 ? -4.346 10.740 5.981 1.00 92.81 87 GLY A CA 1
ATOM 641 C C . GLY A 1 87 ? -4.255 9.349 6.604 1.00 92.81 87 GLY A C 1
ATOM 642 O O . GLY A 1 87 ? -5.062 9.021 7.470 1.00 92.81 87 GLY A O 1
ATOM 643 N N . GLY A 1 88 ? -3.234 8.565 6.250 1.00 92.81 88 GLY A N 1
ATOM 644 C CA . GLY A 1 88 ? -2.968 7.244 6.817 1.00 92.81 88 GLY A CA 1
ATOM 645 C C . GLY A 1 88 ? -2.727 7.282 8.323 1.00 92.81 88 GLY A C 1
ATOM 646 O O . GLY A 1 88 ? -3.333 6.507 9.051 1.00 92.81 88 GLY A O 1
ATOM 647 N N . LEU A 1 89 ? -1.924 8.224 8.821 1.00 95.62 89 LEU A N 1
ATOM 648 C CA . LEU A 1 89 ? -1.670 8.376 10.260 1.00 95.62 89 LEU A CA 1
ATOM 649 C C . LEU A 1 89 ? -2.942 8.742 11.038 1.00 95.62 89 LEU A C 1
ATOM 651 O O . LEU A 1 89 ? -3.224 8.152 12.084 1.00 95.62 89 LEU A O 1
ATOM 655 N N . ILE A 1 90 ? -3.737 9.681 10.517 1.00 95.75 90 ILE A N 1
ATOM 656 C CA . ILE A 1 90 ? -5.000 10.101 11.146 1.00 95.75 90 ILE A CA 1
ATOM 657 C C . ILE A 1 90 ? -6.013 8.948 11.142 1.00 95.75 90 ILE 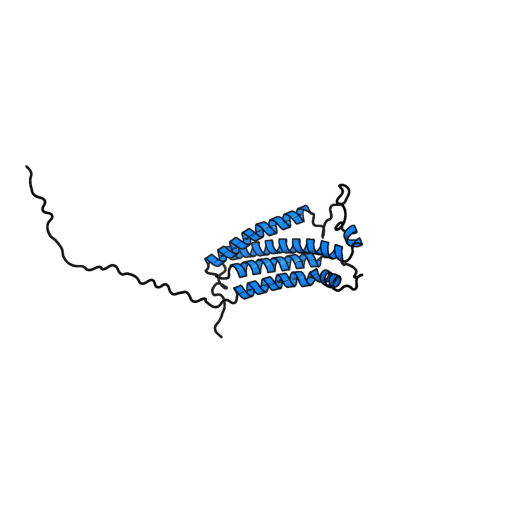A C 1
ATOM 659 O O . ILE A 1 90 ? -6.653 8.655 12.156 1.00 95.75 90 ILE A O 1
ATOM 663 N N . THR A 1 91 ? -6.164 8.273 10.006 1.00 94.31 91 THR A N 1
ATOM 664 C CA . THR A 1 91 ? -7.121 7.170 9.839 1.00 94.31 91 THR A CA 1
ATOM 665 C C . THR A 1 91 ? -6.701 5.925 10.614 1.00 94.31 91 THR A C 1
ATOM 667 O O . THR A 1 91 ? -7.553 5.247 11.179 1.00 94.31 91 THR A O 1
ATOM 670 N N . PHE A 1 92 ? -5.400 5.672 10.754 1.00 95.31 92 PHE A N 1
ATOM 671 C CA . PHE A 1 92 ? -4.856 4.637 11.628 1.00 95.31 92 PHE A CA 1
ATOM 672 C C . PHE A 1 92 ? -5.229 4.895 13.090 1.00 95.31 92 PHE A C 1
ATOM 674 O O . PHE A 1 92 ? -5.832 4.036 13.735 1.00 95.31 92 PHE A O 1
ATOM 681 N N . ALA A 1 93 ? -4.938 6.099 13.595 1.00 94.44 93 ALA A N 1
ATOM 682 C CA . ALA A 1 93 ? -5.241 6.466 14.975 1.00 94.44 93 ALA A CA 1
ATOM 683 C C . ALA A 1 93 ? -6.749 6.399 15.260 1.00 94.44 93 ALA A C 1
ATOM 685 O O . ALA A 1 93 ? -7.169 5.804 16.251 1.00 94.44 93 ALA A O 1
ATOM 686 N N . THR A 1 94 ? -7.579 6.948 14.370 1.00 93.81 94 THR A N 1
ATOM 687 C CA . THR A 1 94 ? -9.045 6.908 14.518 1.00 93.81 94 THR A CA 1
ATOM 688 C C . THR A 1 94 ? -9.603 5.490 14.424 1.00 93.81 94 THR A C 1
ATOM 690 O O . THR A 1 94 ? -10.488 5.141 15.205 1.00 93.81 94 THR A O 1
ATOM 693 N N . THR A 1 95 ? -9.062 4.642 13.545 1.00 93.31 95 THR A N 1
ATOM 694 C CA . THR A 1 95 ? -9.449 3.227 13.454 1.00 93.31 95 THR A CA 1
ATOM 695 C C . THR A 1 95 ? -9.137 2.508 14.763 1.00 93.31 95 THR A C 1
ATOM 697 O O . THR A 1 95 ? -10.044 1.921 15.356 1.00 93.31 95 THR A O 1
ATOM 700 N N . ALA A 1 96 ? -7.906 2.634 15.268 1.00 92.94 96 ALA A N 1
ATOM 701 C CA . ALA A 1 96 ? -7.491 2.009 16.520 1.00 92.94 96 ALA A CA 1
ATOM 702 C C . ALA A 1 96 ? -8.318 2.506 17.720 1.00 92.94 96 ALA A C 1
ATOM 704 O O . ALA A 1 96 ? -8.812 1.701 18.506 1.00 92.94 96 ALA A O 1
ATOM 705 N N . VAL A 1 97 ? -8.544 3.819 17.839 1.00 93.62 97 VAL A N 1
ATOM 706 C CA . VAL A 1 97 ? -9.369 4.401 18.913 1.00 93.62 97 VAL A CA 1
ATOM 707 C C . VAL A 1 97 ? -10.818 3.917 18.827 1.00 93.62 97 VAL A C 1
ATOM 709 O O . VAL A 1 97 ? -11.390 3.522 19.840 1.00 93.62 97 VAL A O 1
ATOM 712 N N . SER A 1 98 ? -11.409 3.886 17.628 1.00 91.00 98 SER A N 1
ATOM 713 C CA . SER A 1 98 ? -12.797 3.436 17.449 1.00 91.00 98 SER A CA 1
ATOM 714 C C . SER A 1 98 ? -13.001 1.965 17.824 1.00 91.00 98 SER A C 1
ATOM 716 O O . SER A 1 98 ? -14.060 1.607 18.333 1.00 91.00 98 SER A O 1
ATOM 718 N N . ARG A 1 99 ? -11.991 1.118 17.589 1.00 91.12 99 ARG A N 1
ATOM 719 C CA . ARG A 1 99 ? -12.000 -0.301 17.963 1.00 91.12 99 ARG A CA 1
ATOM 720 C C . ARG A 1 99 ? -11.772 -0.481 19.464 1.00 91.12 99 ARG A C 1
ATOM 722 O O . ARG A 1 99 ? -12.511 -1.223 20.101 1.00 91.12 99 ARG A O 1
ATOM 729 N N . ARG A 1 100 ? -10.845 0.272 20.064 1.00 90.38 100 ARG A N 1
ATOM 730 C CA . ARG A 1 100 ? -10.650 0.266 21.526 1.00 90.38 100 ARG A CA 1
ATOM 731 C C . ARG A 1 100 ? -11.895 0.707 22.291 1.00 90.38 100 ARG A C 1
ATOM 733 O O . ARG A 1 100 ? -12.173 0.167 23.351 1.00 90.38 100 ARG A O 1
ATOM 740 N N . ALA A 1 101 ? -12.677 1.637 21.739 1.00 88.19 101 ALA A N 1
ATOM 741 C CA . ALA A 1 101 ? -13.931 2.083 22.348 1.00 88.19 101 ALA A CA 1
ATOM 742 C C . ALA A 1 101 ? -14.998 0.975 22.459 1.00 88.19 101 ALA A C 1
ATOM 744 O O . ALA A 1 101 ? -15.934 1.120 23.239 1.00 88.19 101 ALA A O 1
ATOM 745 N N . VAL A 1 102 ? -14.867 -0.119 21.700 1.00 87.69 102 VAL A N 1
ATOM 746 C CA . VAL A 1 102 ? -15.721 -1.315 21.816 1.00 87.69 102 VAL A CA 1
ATOM 747 C C . VAL A 1 102 ? -15.009 -2.485 22.500 1.00 87.69 102 VAL A C 1
ATOM 749 O O . VAL A 1 102 ? -15.428 -3.627 22.341 1.00 87.69 102 VAL A O 1
ATOM 752 N N . GLY A 1 103 ? -13.931 -2.205 23.240 1.00 84.88 103 GLY A N 1
ATOM 753 C CA . GLY A 1 103 ? -13.191 -3.206 24.007 1.00 84.88 103 GLY A CA 1
ATOM 754 C C . GLY A 1 103 ? -12.295 -4.116 23.168 1.00 84.88 103 GLY A C 1
ATOM 755 O O . GLY A 1 103 ? -11.991 -5.209 23.615 1.00 84.88 103 GLY A O 1
ATOM 756 N N . ASP A 1 104 ? -11.885 -3.711 21.959 1.00 87.06 104 ASP A N 1
ATOM 757 C CA . ASP A 1 104 ? -10.968 -4.519 21.143 1.00 87.06 104 ASP A CA 1
ATOM 758 C C . ASP A 1 104 ? -9.502 -4.355 21.603 1.00 87.06 104 ASP A C 1
ATOM 760 O O . ASP A 1 104 ? -8.930 -3.273 21.385 1.00 87.06 104 ASP A O 1
ATOM 764 N N . PRO A 1 105 ? -8.869 -5.390 22.191 1.00 82.50 105 PRO A N 1
ATOM 765 C CA . PRO A 1 105 ? -7.465 -5.331 22.604 1.00 82.50 105 PRO A CA 1
ATOM 766 C C . PRO A 1 105 ? -6.523 -5.231 21.395 1.00 82.50 105 PRO A C 1
ATOM 768 O O . PRO A 1 105 ? -5.556 -4.465 21.410 1.00 82.50 105 PRO A O 1
ATOM 771 N N . GLU A 1 106 ? -6.882 -5.888 20.291 1.00 89.50 106 GLU A N 1
ATOM 772 C CA . GLU A 1 106 ? -6.072 -6.018 19.076 1.00 89.50 106 GLU A CA 1
ATOM 773 C C . GLU A 1 106 ? -6.415 -4.970 18.005 1.00 89.50 106 GLU A C 1
ATOM 775 O O . GLU A 1 106 ? -6.167 -5.128 16.804 1.00 89.50 106 GLU A O 1
ATOM 780 N N . ALA A 1 107 ? -6.945 -3.826 18.442 1.00 90.25 107 ALA A N 1
ATOM 781 C CA . ALA A 1 107 ? -7.307 -2.701 17.584 1.00 90.25 107 ALA A CA 1
ATOM 782 C C . ALA A 1 107 ? -6.156 -2.209 16.681 1.00 90.25 107 ALA A C 1
ATOM 784 O O . ALA A 1 107 ? -6.388 -1.703 15.579 1.00 90.25 107 ALA A O 1
ATOM 785 N N . VAL A 1 108 ? -4.909 -2.337 17.150 1.00 93.62 108 VAL A N 1
ATOM 786 C CA . VAL A 1 108 ? -3.708 -1.951 16.395 1.00 93.62 108 VAL A CA 1
ATOM 787 C C . VAL A 1 108 ? -3.401 -2.966 15.298 1.00 93.62 108 VAL A C 1
ATOM 789 O O . VAL A 1 108 ? -3.132 -2.557 14.168 1.00 93.62 108 VAL A O 1
ATOM 792 N N . ALA A 1 109 ? -3.482 -4.265 15.599 1.00 92.56 109 ALA A N 1
ATOM 793 C CA . ALA A 1 109 ? -3.292 -5.324 14.614 1.00 92.56 109 ALA A CA 1
ATOM 794 C C . ALA A 1 109 ? -4.343 -5.222 13.497 1.00 92.56 109 ALA A C 1
ATOM 796 O O . ALA A 1 109 ? -3.992 -5.266 12.318 1.00 92.56 109 ALA A O 1
ATOM 797 N N . TYR A 1 110 ? -5.603 -4.938 13.846 1.00 93.38 110 TYR A N 1
ATOM 798 C CA . TYR A 1 110 ? -6.653 -4.635 12.870 1.00 93.38 110 TYR A CA 1
ATOM 799 C C . TYR A 1 110 ? -6.286 -3.456 11.957 1.00 93.38 110 TYR A C 1
ATOM 801 O O . TYR A 1 110 ? -6.305 -3.582 10.731 1.00 93.38 110 TYR A O 1
ATOM 809 N N . ALA A 1 111 ? -5.913 -2.310 12.540 1.00 94.94 111 ALA A N 1
ATOM 810 C CA . ALA A 1 111 ? -5.597 -1.105 11.776 1.00 94.94 111 ALA A CA 1
ATOM 811 C C . ALA A 1 111 ? -4.376 -1.305 10.857 1.00 94.94 111 ALA A C 1
ATOM 813 O O . ALA A 1 111 ? -4.424 -0.941 9.679 1.00 94.94 111 ALA A O 1
ATOM 814 N N . LEU A 1 112 ? -3.306 -1.934 11.357 1.00 95.75 112 LEU A N 1
ATOM 815 C CA . LEU A 1 112 ? -2.144 -2.302 10.542 1.00 95.75 112 LEU A CA 1
ATOM 816 C C . LEU A 1 112 ? -2.545 -3.241 9.405 1.00 95.75 112 LEU A C 1
ATOM 818 O O . LEU A 1 112 ? -2.182 -2.996 8.256 1.00 95.75 112 LEU A O 1
ATOM 822 N N . GLY A 1 113 ? -3.338 -4.268 9.713 1.00 94.81 113 GLY A N 1
ATOM 823 C CA . GLY A 1 113 ? -3.850 -5.227 8.745 1.00 94.81 113 GLY A CA 1
ATOM 824 C C . GLY A 1 113 ? -4.556 -4.553 7.573 1.00 94.81 113 GLY A C 1
ATOM 825 O O . GLY A 1 113 ? -4.175 -4.749 6.418 1.00 94.81 113 GLY A O 1
ATOM 826 N N . CYS A 1 114 ? -5.525 -3.683 7.861 1.00 95.69 114 CYS A N 1
ATOM 827 C CA . CYS A 1 114 ? -6.250 -2.929 6.838 1.00 95.69 114 CYS A CA 1
ATOM 828 C C . CYS A 1 114 ? -5.339 -1.992 6.029 1.00 95.69 114 CYS A C 1
ATOM 830 O O . CYS A 1 114 ? -5.472 -1.916 4.805 1.00 95.69 114 CYS A O 1
ATOM 832 N N . GLY A 1 115 ? -4.399 -1.308 6.690 1.00 95.50 115 GLY A N 1
ATOM 833 C CA . GLY A 1 115 ? -3.436 -0.428 6.026 1.00 95.50 115 GLY A CA 1
ATOM 834 C C . GLY A 1 115 ? -2.527 -1.179 5.047 1.00 95.50 115 GLY A C 1
ATOM 835 O O . GLY A 1 115 ? -2.388 -0.766 3.894 1.00 95.50 115 GLY A O 1
ATOM 836 N N . PHE A 1 116 ? -1.964 -2.314 5.471 1.00 97.38 116 PHE A N 1
ATOM 837 C CA . PHE A 1 116 ? -1.099 -3.157 4.640 1.00 97.38 116 PHE A CA 1
ATOM 838 C C . PHE A 1 116 ? -1.851 -3.831 3.492 1.00 97.38 116 PHE A C 1
ATOM 840 O O . PHE A 1 116 ? -1.318 -3.896 2.384 1.00 97.38 116 PHE A O 1
ATOM 847 N N . VAL A 1 117 ? -3.097 -4.267 3.710 1.00 97.25 117 VAL A N 1
ATOM 848 C CA . VAL A 1 117 ? -3.944 -4.789 2.626 1.00 97.25 117 VAL A CA 1
ATOM 849 C C . VAL A 1 117 ? -4.204 -3.709 1.574 1.00 97.25 117 VAL A C 1
ATOM 851 O O . VAL A 1 117 ? -4.032 -3.962 0.381 1.00 97.25 117 VAL A O 1
ATOM 854 N N . GLY A 1 118 ? -4.543 -2.489 2.007 1.00 96.44 118 GLY A N 1
ATOM 855 C CA . GLY A 1 118 ? -4.693 -1.342 1.111 1.00 96.44 118 GLY A CA 1
ATOM 856 C C . GLY A 1 118 ? -3.411 -1.046 0.329 1.00 96.44 118 GLY A C 1
ATOM 857 O O . GLY A 1 118 ? -3.448 -0.927 -0.895 1.00 96.44 118 GLY A O 1
ATOM 858 N N . ALA A 1 119 ? -2.262 -0.996 1.008 1.00 96.75 119 ALA A N 1
ATOM 859 C CA . ALA A 1 119 ? -0.966 -0.764 0.371 1.00 96.75 119 ALA A CA 1
ATOM 860 C C . ALA A 1 119 ? -0.588 -1.859 -0.635 1.00 96.75 119 ALA A C 1
ATOM 862 O O . ALA A 1 119 ? -0.157 -1.547 -1.744 1.00 96.75 119 ALA A O 1
ATOM 863 N N . GLY A 1 120 ? -0.805 -3.130 -0.298 1.00 96.50 120 GLY A N 1
ATOM 864 C CA . GLY A 1 120 ? -0.592 -4.243 -1.220 1.00 96.50 120 GLY A CA 1
ATOM 865 C C . GLY A 1 120 ? -1.468 -4.136 -2.469 1.00 96.50 120 GLY A C 1
ATOM 866 O O . GLY A 1 120 ? -0.965 -4.283 -3.582 1.00 96.50 120 GLY A O 1
ATOM 867 N N . ALA A 1 121 ? -2.752 -3.801 -2.303 1.00 96.25 121 ALA A N 1
ATOM 868 C CA . ALA A 1 121 ? -3.680 -3.616 -3.417 1.00 96.25 121 ALA A CA 1
ATOM 869 C C . ALA A 1 121 ? -3.289 -2.434 -4.321 1.00 96.25 121 ALA A C 1
ATOM 871 O O . ALA A 1 121 ? -3.270 -2.580 -5.543 1.00 96.25 121 ALA A O 1
ATOM 872 N N . GLY A 1 122 ? -2.931 -1.284 -3.740 1.00 95.06 122 GLY A N 1
ATOM 873 C CA . GLY A 1 122 ? -2.483 -0.116 -4.505 1.00 95.06 122 GLY A CA 1
ATOM 874 C C . GLY A 1 122 ? -1.175 -0.359 -5.255 1.00 95.06 122 GLY A C 1
ATOM 875 O O . GLY A 1 122 ? -1.043 0.028 -6.416 1.00 95.06 122 GLY A O 1
ATOM 876 N N . PHE A 1 123 ? -0.235 -1.069 -4.625 1.00 96.38 123 PHE A N 1
ATOM 877 C CA . PHE A 1 123 ? 1.004 -1.468 -5.283 1.00 96.38 123 PHE A CA 1
ATOM 878 C C . PHE A 1 123 ? 0.719 -2.389 -6.472 1.00 96.38 123 PHE A C 1
ATOM 880 O O . PHE A 1 123 ? 1.167 -2.116 -7.585 1.00 96.38 123 PHE A O 1
ATOM 887 N N . ALA A 1 124 ? -0.048 -3.462 -6.246 1.00 95.12 124 ALA A N 1
ATOM 888 C CA . ALA A 1 124 ? -0.392 -4.432 -7.281 1.00 95.12 124 ALA A CA 1
ATOM 889 C C . ALA A 1 124 ? -1.111 -3.764 -8.459 1.00 95.12 124 ALA A C 1
ATOM 891 O O . ALA A 1 124 ? -0.787 -4.049 -9.609 1.00 95.12 124 ALA A O 1
ATOM 892 N N . TRP A 1 125 ? -2.036 -2.840 -8.175 1.00 94.50 125 TRP A N 1
ATOM 893 C CA . TRP A 1 125 ? -2.751 -2.074 -9.191 1.00 94.50 125 TRP A CA 1
ATOM 894 C C . TRP A 1 125 ? -1.795 -1.331 -10.126 1.00 94.50 125 TRP A C 1
ATOM 896 O O . TRP A 1 125 ? -1.850 -1.543 -11.338 1.00 94.50 125 TRP A O 1
ATOM 906 N N . LEU A 1 126 ? -0.881 -0.518 -9.585 1.00 91.31 126 LEU A N 1
ATOM 907 C CA . LEU A 1 126 ? 0.062 0.226 -10.425 1.00 91.31 126 LEU A CA 1
ATOM 908 C C . LEU A 1 126 ? 1.049 -0.706 -11.141 1.00 91.31 126 LEU A C 1
ATOM 910 O O . LEU A 1 126 ? 1.378 -0.467 -12.303 1.00 91.31 126 LEU A O 1
ATOM 914 N N . ALA A 1 127 ? 1.467 -1.790 -10.481 1.00 90.50 127 ALA A N 1
ATOM 915 C CA . ALA A 1 127 ? 2.385 -2.773 -11.048 1.00 90.50 127 ALA A CA 1
ATOM 916 C C . ALA A 1 127 ? 1.849 -3.457 -12.316 1.00 90.50 127 ALA A C 1
ATOM 918 O O . ALA A 1 127 ? 2.636 -3.839 -13.181 1.00 90.50 127 ALA A O 1
ATOM 919 N N . THR A 1 128 ? 0.524 -3.563 -12.482 1.00 90.12 128 THR A N 1
ATOM 920 C CA . THR A 1 128 ? -0.070 -4.110 -13.717 1.00 90.12 128 THR A CA 1
ATOM 921 C C . THR A 1 128 ? 0.221 -3.269 -14.965 1.00 90.12 128 THR A C 1
ATOM 923 O O . THR A 1 128 ? 0.218 -3.803 -16.072 1.00 90.12 128 THR A O 1
ATOM 926 N N . GLY A 1 129 ? 0.488 -1.970 -14.797 1.00 85.44 129 GLY A N 1
ATOM 927 C CA . GLY A 1 129 ? 0.768 -1.023 -15.880 1.00 85.44 129 GLY A CA 1
ATOM 928 C C . GLY A 1 129 ? 2.257 -0.769 -16.119 1.00 85.44 129 GLY A C 1
ATOM 929 O O . GLY A 1 129 ? 2.618 0.228 -16.749 1.00 85.44 129 GLY A O 1
ATOM 930 N N . TRP A 1 130 ? 3.134 -1.605 -15.564 1.00 87.69 130 TRP A N 1
ATOM 931 C CA . TRP A 1 130 ? 4.573 -1.406 -15.656 1.00 87.69 130 TRP A CA 1
ATOM 932 C C . TRP A 1 130 ? 5.135 -1.680 -17.055 1.00 87.69 130 TRP A C 1
ATOM 934 O O . TRP A 1 130 ? 4.699 -2.623 -17.719 1.00 87.69 130 TRP A O 1
ATOM 944 N N . PRO A 1 131 ? 6.133 -0.895 -17.512 1.00 81.38 131 PRO A N 1
ATOM 945 C CA . PRO A 1 131 ? 6.779 -1.147 -18.792 1.00 81.38 131 PRO A CA 1
ATOM 946 C C . PRO A 1 131 ? 7.483 -2.507 -18.777 1.00 81.38 131 PRO A C 1
ATOM 948 O O . PRO A 1 131 ? 8.030 -2.942 -17.756 1.00 81.38 131 PRO A O 1
ATOM 951 N N . VAL A 1 132 ? 7.474 -3.184 -19.923 1.00 82.06 132 VAL A N 1
ATOM 952 C CA . VAL A 1 132 ? 8.230 -4.424 -20.108 1.00 82.06 132 VAL A CA 1
ATOM 953 C C . VAL A 1 132 ? 9.706 -4.063 -20.213 1.00 82.06 132 VAL A C 1
ATOM 955 O O . VAL A 1 132 ? 10.076 -3.205 -21.008 1.00 82.06 132 VAL A O 1
ATOM 958 N N . VAL A 1 133 ? 10.533 -4.715 -19.399 1.00 78.81 133 VAL A N 1
ATOM 959 C CA . VAL A 1 133 ? 11.990 -4.573 -19.445 1.00 78.81 133 VAL A CA 1
ATOM 960 C C . VAL A 1 133 ? 12.564 -5.859 -20.021 1.00 78.81 133 VAL A C 1
ATOM 962 O O . VAL A 1 133 ? 12.313 -6.938 -19.474 1.00 78.81 133 VAL A O 1
ATOM 965 N N . GLU A 1 134 ? 13.285 -5.750 -21.137 1.00 70.38 134 GLU A N 1
ATOM 966 C CA . GLU A 1 134 ? 13.947 -6.890 -21.769 1.00 70.38 134 GLU A CA 1
ATOM 967 C C . GLU A 1 134 ? 15.089 -7.389 -20.881 1.00 70.38 134 GLU A C 1
ATOM 969 O O . GLU A 1 134 ? 15.844 -6.632 -20.273 1.00 70.38 134 GLU A O 1
ATOM 974 N N . ARG A 1 135 ? 15.153 -8.709 -20.725 1.00 64.12 135 ARG A N 1
ATOM 975 C CA . ARG A 1 135 ? 15.983 -9.362 -19.719 1.00 64.12 135 ARG A CA 1
ATOM 976 C C . ARG A 1 135 ? 17.372 -9.613 -20.295 1.00 64.12 135 ARG A C 1
ATOM 978 O O . ARG A 1 135 ? 17.613 -10.688 -20.831 1.00 64.12 135 ARG A O 1
ATOM 985 N N . ASP A 1 136 ? 18.263 -8.633 -20.186 1.00 61.06 136 ASP A N 1
ATOM 986 C CA . ASP A 1 136 ? 19.616 -8.753 -20.756 1.00 61.06 136 ASP A CA 1
ATOM 987 C C . ASP A 1 136 ? 20.655 -9.314 -19.759 1.00 61.06 136 ASP A C 1
ATOM 989 O O . ASP A 1 136 ? 21.738 -9.747 -20.141 1.00 61.06 136 ASP A O 1
ATOM 993 N N . GLN A 1 137 ? 20.332 -9.379 -18.459 1.00 56.31 137 GLN A N 1
ATOM 994 C CA . GLN A 1 137 ? 21.273 -9.837 -17.427 1.00 56.31 137 GLN A CA 1
ATOM 995 C C . GLN A 1 137 ? 20.866 -11.162 -16.771 1.00 56.31 137 GLN A C 1
ATOM 997 O O . GLN A 1 137 ? 19.809 -11.283 -16.149 1.00 56.31 137 GLN A O 1
ATOM 1002 N N . ALA A 1 138 ? 21.766 -12.148 -16.846 1.00 59.88 138 ALA A N 1
ATOM 1003 C CA . ALA A 1 138 ? 21.679 -13.458 -16.193 1.00 59.88 138 ALA A CA 1
ATOM 1004 C C . ALA A 1 138 ? 22.019 -13.417 -14.683 1.00 59.88 138 ALA A C 1
ATOM 1006 O O . ALA A 1 138 ? 22.530 -14.394 -14.138 1.00 59.88 138 ALA A O 1
ATOM 1007 N N . ASP A 1 139 ? 21.765 -12.292 -14.007 1.00 79.19 139 ASP A N 1
ATOM 1008 C CA . ASP A 1 139 ? 22.061 -12.119 -12.583 1.00 79.19 139 ASP A CA 1
ATOM 1009 C C . ASP A 1 139 ? 20.825 -12.391 -11.700 1.00 79.19 139 ASP A C 1
ATOM 1011 O O . ASP A 1 139 ? 19.679 -12.043 -12.029 1.00 79.19 139 ASP A O 1
ATOM 1015 N N . ALA A 1 140 ? 21.059 -13.031 -10.553 1.00 82.56 140 ALA A N 1
ATOM 1016 C CA . ALA A 1 140 ? 20.033 -13.382 -9.575 1.00 82.56 140 ALA A CA 1
ATOM 1017 C C . ALA A 1 140 ? 19.392 -12.129 -8.959 1.00 82.56 140 ALA A C 1
ATOM 1019 O O . ALA A 1 140 ? 18.177 -12.098 -8.748 1.00 82.56 140 ALA A O 1
ATOM 1020 N N . PHE A 1 141 ? 20.182 -11.074 -8.734 1.00 83.19 141 PHE A N 1
ATOM 1021 C CA . PHE A 1 141 ? 19.689 -9.801 -8.207 1.00 83.19 141 PHE A CA 1
ATOM 1022 C C . PHE A 1 141 ? 18.754 -9.088 -9.194 1.00 83.19 141 PHE A C 1
ATOM 1024 O O . PHE A 1 141 ? 17.649 -8.688 -8.823 1.00 83.19 141 PHE A O 1
ATOM 1031 N N . GLY A 1 142 ? 19.138 -9.014 -10.473 1.00 82.06 142 GLY A N 1
ATOM 1032 C CA . GLY A 1 142 ? 18.273 -8.477 -11.528 1.00 82.06 142 GLY A CA 1
ATOM 1033 C C . GLY A 1 142 ? 16.969 -9.272 -11.663 1.00 82.06 142 GLY A C 1
ATOM 1034 O O . GLY A 1 142 ? 15.884 -8.702 -11.765 1.00 82.06 142 GLY A O 1
ATOM 1035 N N . THR A 1 143 ? 17.040 -10.600 -11.550 1.00 83.38 143 THR A N 1
ATOM 1036 C CA . THR A 1 143 ? 15.842 -11.454 -11.530 1.00 83.38 143 THR A CA 1
ATOM 1037 C C . THR A 1 143 ? 14.922 -11.139 -10.347 1.00 83.38 143 THR A C 1
ATOM 1039 O O . THR A 1 143 ? 13.711 -11.014 -10.532 1.00 83.38 143 THR A O 1
ATOM 1042 N N . PHE A 1 144 ? 15.473 -10.970 -9.145 1.00 86.62 144 PHE A N 1
ATOM 1043 C CA . PHE A 1 144 ? 14.697 -10.608 -7.958 1.00 86.62 144 PHE A CA 1
ATOM 1044 C C . PHE A 1 144 ? 13.979 -9.258 -8.120 1.00 86.62 144 PHE A C 1
ATOM 1046 O O . PHE A 1 144 ? 12.795 -9.142 -7.795 1.00 86.62 144 PHE A O 1
ATOM 1053 N N . ILE A 1 145 ? 14.667 -8.257 -8.676 1.00 87.00 145 ILE A N 1
ATOM 1054 C CA . ILE A 1 145 ? 14.102 -6.927 -8.942 1.00 87.00 145 ILE A CA 1
ATOM 1055 C C . ILE A 1 145 ? 13.025 -6.974 -10.032 1.00 87.00 145 ILE A C 1
ATOM 1057 O O . ILE A 1 145 ? 11.976 -6.339 -9.910 1.00 87.00 145 ILE A O 1
ATOM 1061 N N . HIS A 1 146 ? 13.239 -7.766 -11.081 1.00 85.94 146 HIS A N 1
ATOM 1062 C CA . HIS A 1 146 ? 12.281 -7.918 -12.174 1.00 85.94 146 HIS A CA 1
ATOM 1063 C C . HIS A 1 146 ? 10.917 -8.424 -11.681 1.00 85.94 146 HIS A C 1
ATOM 1065 O O . HIS A 1 146 ? 9.877 -7.890 -12.071 1.00 85.94 146 HIS A O 1
ATOM 1071 N N . PHE A 1 147 ? 10.916 -9.397 -10.764 1.00 88.31 147 PHE A N 1
ATOM 1072 C CA . PHE A 1 147 ? 9.695 -9.956 -10.172 1.00 88.31 147 PHE A CA 1
ATOM 1073 C C . PHE A 1 147 ? 9.125 -9.142 -9.000 1.00 88.31 147 PHE A C 1
ATOM 1075 O O . PHE A 1 147 ? 8.156 -9.574 -8.369 1.00 88.31 147 PHE A O 1
ATOM 1082 N N . GLY A 1 148 ? 9.664 -7.951 -8.727 1.00 87.31 148 GLY A N 1
ATOM 1083 C CA . GLY A 1 148 ? 9.170 -7.037 -7.694 1.00 87.31 148 GLY A CA 1
ATOM 1084 C C . GLY A 1 148 ? 7.686 -6.724 -7.766 1.00 87.31 148 GLY A C 1
ATOM 1085 O O . GLY A 1 148 ? 7.021 -6.655 -6.736 1.00 87.31 148 GLY A O 1
ATOM 1086 N N . GLY A 1 149 ? 7.145 -6.641 -8.982 1.00 88.69 149 GLY A N 1
ATOM 1087 C CA . GLY A 1 149 ? 5.718 -6.417 -9.224 1.00 88.69 149 GLY A CA 1
ATOM 1088 C C . GLY A 1 149 ? 4.817 -7.507 -8.639 1.00 88.69 149 GLY A C 1
ATOM 1089 O O . GLY A 1 149 ? 3.635 -7.269 -8.422 1.00 88.69 149 GLY A O 1
ATOM 1090 N N . VAL A 1 150 ? 5.378 -8.689 -8.364 1.00 90.50 150 VAL A N 1
ATOM 1091 C CA . VAL A 1 150 ? 4.669 -9.849 -7.816 1.00 90.50 150 VAL A CA 1
ATOM 1092 C C . VAL A 1 150 ? 4.994 -10.039 -6.339 1.00 90.50 150 VAL A C 1
ATOM 1094 O O . VAL A 1 150 ? 4.080 -10.116 -5.522 1.00 90.50 150 VAL A O 1
ATOM 1097 N N . TRP A 1 151 ? 6.273 -10.104 -5.957 1.00 93.44 151 TRP A N 1
ATOM 1098 C CA . TRP A 1 151 ? 6.618 -10.453 -4.574 1.00 93.44 151 TRP A CA 1
ATOM 1099 C C . TRP A 1 151 ? 6.380 -9.306 -3.584 1.00 93.44 151 TRP A C 1
ATOM 1101 O O . TRP A 1 151 ? 5.960 -9.574 -2.461 1.00 93.44 151 TRP A O 1
ATOM 1111 N N . VAL A 1 152 ? 6.585 -8.040 -3.973 1.00 93.62 152 VAL A N 1
ATOM 1112 C CA . VAL A 1 152 ? 6.367 -6.888 -3.076 1.00 93.62 152 VAL A CA 1
ATOM 1113 C C . VAL A 1 152 ? 4.909 -6.799 -2.609 1.00 93.62 152 VAL A C 1
ATOM 1115 O O . VAL A 1 152 ? 4.692 -6.770 -1.394 1.00 93.62 152 VAL A O 1
ATOM 1118 N N . PRO A 1 153 ? 3.890 -6.806 -3.496 1.00 94.44 153 PRO A N 1
ATOM 1119 C CA . PRO A 1 153 ? 2.509 -6.753 -3.039 1.00 94.44 153 PRO A CA 1
ATOM 1120 C C . PRO A 1 153 ? 2.124 -8.015 -2.266 1.00 94.44 153 PRO A C 1
ATOM 1122 O O . PRO A 1 153 ? 1.364 -7.908 -1.310 1.00 94.44 153 PRO A O 1
ATOM 1125 N N . LEU A 1 154 ? 2.681 -9.189 -2.596 1.00 95.38 154 LEU A N 1
ATOM 1126 C CA . LEU A 1 154 ? 2.455 -10.411 -1.816 1.00 95.38 154 LEU A CA 1
ATOM 1127 C C . LEU A 1 154 ? 2.992 -10.303 -0.387 1.00 95.38 154 LEU A C 1
ATOM 1129 O O . LEU A 1 154 ? 2.319 -10.754 0.535 1.00 95.38 154 LEU A O 1
ATOM 1133 N N . ILE A 1 155 ? 4.158 -9.686 -0.176 1.00 96.31 155 ILE A N 1
ATOM 1134 C CA . ILE A 1 155 ? 4.680 -9.442 1.175 1.00 96.31 155 ILE A CA 1
ATOM 1135 C C . ILE A 1 155 ? 3.788 -8.450 1.923 1.00 96.31 155 ILE A C 1
ATOM 1137 O O . ILE A 1 155 ? 3.437 -8.710 3.070 1.00 96.31 155 ILE A O 1
ATOM 1141 N N . LEU A 1 156 ? 3.373 -7.350 1.284 1.00 96.56 156 LEU A N 1
ATOM 1142 C CA . LEU A 1 156 ? 2.472 -6.371 1.907 1.00 96.56 156 LEU A CA 1
ATOM 1143 C C . LEU A 1 156 ? 1.135 -7.014 2.303 1.00 96.56 156 LEU A C 1
ATOM 1145 O O . LEU A 1 156 ? 0.695 -6.872 3.442 1.00 96.56 156 LEU A O 1
ATOM 1149 N N . LEU A 1 157 ? 0.522 -7.778 1.397 1.00 95.94 157 LEU A N 1
ATOM 1150 C CA . LEU A 1 157 ? -0.706 -8.526 1.668 1.00 95.94 157 LEU A CA 1
ATOM 1151 C C . LEU A 1 157 ? -0.493 -9.607 2.731 1.00 95.94 157 LEU A C 1
ATOM 1153 O O . LEU A 1 157 ? -1.364 -9.796 3.572 1.00 95.94 157 LEU A O 1
ATOM 1157 N N . GLY A 1 158 ? 0.653 -10.291 2.724 1.00 95.31 158 GLY A N 1
ATOM 1158 C CA . GLY A 1 158 ? 1.011 -11.306 3.712 1.00 95.31 158 GLY A CA 1
ATOM 1159 C C . GLY A 1 158 ? 1.143 -10.724 5.118 1.00 95.31 158 GLY A C 1
ATOM 1160 O O . GLY A 1 158 ? 0.561 -11.266 6.053 1.00 95.31 158 GLY A O 1
ATOM 1161 N N . ILE A 1 159 ? 1.825 -9.585 5.265 1.00 96.38 159 ILE A N 1
ATOM 1162 C CA . ILE A 1 159 ? 1.896 -8.843 6.534 1.00 96.38 159 ILE A CA 1
ATOM 1163 C C . ILE A 1 159 ? 0.491 -8.409 6.960 1.00 96.38 159 ILE A C 1
ATOM 1165 O O . ILE A 1 159 ? 0.101 -8.638 8.102 1.00 96.38 159 ILE A O 1
ATOM 1169 N N . GLY A 1 160 ? -0.294 -7.847 6.036 1.00 95.25 160 GLY A N 1
ATOM 1170 C CA . GLY A 1 160 ? -1.670 -7.445 6.313 1.00 95.25 160 GLY A CA 1
ATOM 1171 C C . GLY A 1 160 ? -2.538 -8.609 6.796 1.00 95.25 160 GLY A C 1
ATOM 1172 O O . GLY A 1 160 ? -3.234 -8.489 7.802 1.00 95.25 160 GLY A O 1
ATOM 1173 N N . ALA A 1 161 ? -2.443 -9.761 6.133 1.00 94.56 161 ALA A N 1
ATOM 1174 C CA . ALA A 1 161 ? -3.147 -10.979 6.508 1.00 94.56 161 ALA A CA 1
ATOM 1175 C C . ALA A 1 161 ? -2.699 -11.504 7.8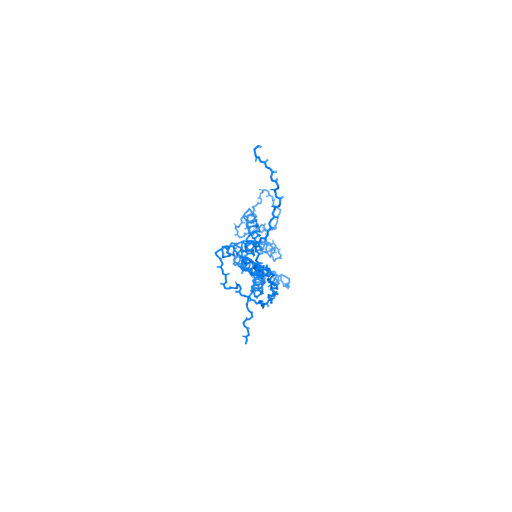77 1.00 94.56 161 ALA A C 1
ATOM 1177 O O . ALA A 1 161 ? -3.551 -11.871 8.677 1.00 94.56 161 ALA A O 1
ATOM 1178 N N . LEU A 1 162 ? -1.398 -11.496 8.182 1.00 95.31 162 LEU A N 1
ATOM 1179 C CA . LEU A 1 162 ? -0.885 -11.889 9.498 1.00 95.31 162 LEU A CA 1
ATOM 1180 C C . LEU A 1 162 ? -1.415 -10.975 10.606 1.00 95.31 162 LEU A C 1
ATOM 1182 O O . LEU A 1 162 ? -1.885 -11.474 11.623 1.00 95.31 162 LEU A O 1
ATOM 1186 N N . CYS A 1 163 ? -1.411 -9.657 10.402 1.00 93.81 163 CYS A N 1
ATOM 1187 C CA . CYS A 1 163 ? -1.984 -8.713 11.361 1.00 93.81 163 CYS A CA 1
ATOM 1188 C C . CYS A 1 163 ? -3.492 -8.944 11.566 1.00 93.81 163 CYS A C 1
ATOM 1190 O O . CYS A 1 163 ? -3.972 -8.908 12.696 1.00 93.81 163 CYS A O 1
ATOM 1192 N N . LEU A 1 164 ? -4.237 -9.236 10.496 1.00 92.62 164 LEU A N 1
ATOM 1193 C CA . LEU A 1 164 ? -5.660 -9.571 10.600 1.00 92.62 164 LEU A CA 1
ATOM 1194 C C . LEU A 1 164 ? -5.899 -10.931 11.266 1.00 92.62 164 LEU A C 1
ATOM 1196 O O . LEU A 1 164 ? -6.892 -11.082 11.967 1.00 92.62 164 LEU A O 1
ATOM 1200 N N . LEU A 1 165 ? -5.002 -11.902 11.085 1.00 91.94 165 LEU A N 1
ATOM 1201 C CA . LEU A 1 165 ? -5.055 -13.185 11.788 1.00 91.94 165 LEU A CA 1
ATOM 1202 C C . LEU A 1 165 ? -4.794 -13.014 13.284 1.00 91.94 165 LEU A C 1
ATOM 1204 O O . LEU A 1 165 ? -5.520 -13.608 14.071 1.00 91.94 165 LEU A O 1
ATOM 1208 N N . VAL A 1 166 ? -3.821 -12.182 13.671 1.00 90.12 166 VAL A N 1
ATOM 1209 C CA . VAL A 1 166 ? -3.576 -11.823 15.081 1.00 90.12 166 VAL A CA 1
ATOM 1210 C C . VAL A 1 166 ? -4.812 -11.159 15.677 1.00 90.12 166 VAL A C 1
ATOM 1212 O O . VAL A 1 166 ? -5.304 -11.592 16.708 1.00 90.12 166 VAL A O 1
ATOM 1215 N N . TRP A 1 167 ? -5.390 -10.184 14.976 1.00 90.12 167 TRP A N 1
ATOM 1216 C CA . TRP A 1 167 ? -6.639 -9.560 15.408 1.00 90.12 167 TRP A CA 1
ATOM 1217 C C . TRP A 1 167 ? -7.803 -10.553 15.558 1.00 90.12 167 TRP A C 1
ATOM 1219 O O . TRP A 1 167 ? -8.669 -10.387 16.420 1.00 90.12 167 TRP A O 1
ATOM 1229 N N . TRP A 1 168 ? -7.848 -11.568 14.696 1.00 86.69 168 TRP A N 1
ATOM 1230 C CA . TRP A 1 168 ? -8.907 -12.570 14.677 1.00 86.69 168 TRP A CA 1
ATOM 1231 C C . TRP A 1 168 ? -8.759 -13.616 15.790 1.00 86.69 168 TRP A C 1
ATOM 1233 O O . TRP A 1 168 ? -9.764 -14.067 16.351 1.00 86.69 168 TRP A O 1
ATOM 1243 N N . VAL A 1 169 ? -7.520 -14.007 16.093 1.00 84.12 169 VAL A N 1
ATOM 1244 C CA . VAL A 1 169 ? -7.156 -15.083 17.018 1.00 84.12 169 VAL A CA 1
ATOM 1245 C C . VAL A 1 169 ? -6.518 -14.466 18.261 1.00 84.12 169 VAL A C 1
ATOM 1247 O O . VAL A 1 169 ? -5.299 -14.445 18.385 1.00 84.12 169 VAL A O 1
ATOM 1250 N N . ASP A 1 170 ? -7.346 -13.992 19.188 1.00 68.06 170 ASP A N 1
ATOM 1251 C CA . ASP A 1 170 ? -6.918 -13.728 20.563 1.00 68.06 170 ASP A CA 1
ATOM 1252 C C . ASP A 1 170 ? -7.847 -14.490 21.525 1.00 68.06 170 ASP A C 1
ATOM 1254 O O . ASP A 1 170 ? -9.074 -14.352 21.408 1.00 68.06 170 ASP A O 1
ATOM 1258 N N . PRO A 1 171 ? -7.309 -15.378 22.386 1.00 51.62 171 PRO A N 1
ATOM 1259 C CA . PRO A 1 171 ? -8.039 -15.943 23.512 1.00 51.62 171 PRO A CA 1
ATOM 1260 C C . PRO A 1 171 ? -8.247 -14.870 24.581 1.00 51.62 171 PRO A C 1
ATOM 1262 O O . PRO A 1 171 ? -7.344 -14.088 24.849 1.00 51.62 171 PRO A O 1
ATOM 1265 N N . ASP A 1 172 ? -9.424 -14.872 25.204 1.00 51.28 172 ASP A N 1
ATOM 1266 C CA . ASP A 1 172 ? -9.739 -14.056 26.374 1.00 51.28 172 ASP A CA 1
ATOM 1267 C C . ASP A 1 172 ? -8.539 -14.011 27.340 1.00 51.28 172 ASP A C 1
AT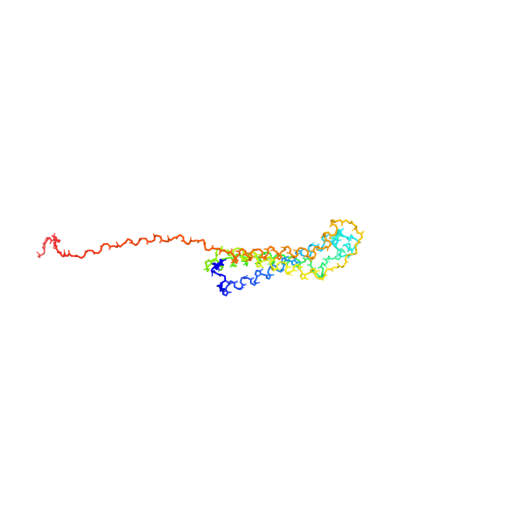OM 1269 O O . ASP A 1 172 ? -8.188 -15.013 27.968 1.00 51.28 172 ASP A O 1
ATOM 1273 N N . VAL A 1 173 ? -7.872 -12.858 27.444 1.00 51.9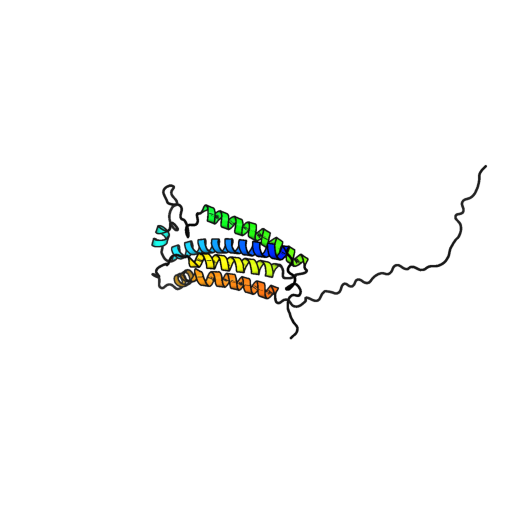4 173 VAL A N 1
ATOM 1274 C CA . VAL A 1 173 ? -7.075 -12.566 28.633 1.00 51.94 173 VAL A CA 1
ATOM 1275 C C . VAL A 1 173 ? -8.115 -12.329 29.708 1.00 51.94 173 VAL A C 1
ATOM 1277 O O . VAL A 1 173 ? -8.754 -11.279 29.710 1.00 51.94 173 VAL A O 1
ATOM 1280 N N . ASP A 1 174 ? -8.326 -13.363 30.525 1.00 41.72 174 ASP A N 1
ATOM 1281 C CA . ASP A 1 174 ? -9.200 -13.376 31.691 1.00 41.72 174 ASP A CA 1
ATOM 1282 C C . ASP A 1 174 ? -9.281 -11.976 32.307 1.00 41.72 174 ASP A C 1
ATOM 1284 O O . ASP A 1 174 ? -8.279 -11.430 32.786 1.00 41.72 174 ASP A O 1
ATOM 1288 N N . GLU A 1 175 ? -10.481 -11.391 32.263 1.00 44.47 175 GLU A N 1
ATOM 1289 C CA . GLU A 1 175 ? -10.845 -10.255 33.094 1.00 44.47 175 GLU A CA 1
ATOM 1290 C C . GLU A 1 175 ? -10.385 -10.584 34.513 1.00 44.47 175 GLU A C 1
ATOM 1292 O O . GLU A 1 175 ? -10.884 -11.507 35.158 1.00 44.47 175 GLU A O 1
ATOM 1297 N N . GLN A 1 176 ? -9.383 -9.854 34.994 1.00 41.22 176 GLN A N 1
ATOM 1298 C CA . GLN A 1 176 ? -9.072 -9.833 36.407 1.00 41.22 176 GLN A CA 1
ATOM 1299 C C . GLN A 1 176 ? -10.373 -9.405 37.098 1.00 41.22 176 GLN A C 1
ATOM 1301 O O . GLN A 1 176 ? -10.850 -8.308 36.805 1.00 41.22 176 GLN A O 1
ATOM 1306 N N . PRO A 1 177 ? -11.004 -10.261 37.925 1.00 40.88 177 PRO A N 1
ATOM 1307 C CA . PRO A 1 177 ? -12.300 -9.933 38.482 1.00 40.88 177 PRO A CA 1
ATOM 1308 C C . PRO A 1 177 ? -12.149 -8.659 39.301 1.00 40.88 177 PRO A C 1
ATOM 1310 O O . PRO A 1 177 ? -11.292 -8.590 40.188 1.00 40.88 177 PRO A O 1
ATOM 1313 N N . ASP A 1 178 ? -12.990 -7.673 38.993 1.00 45.44 178 ASP A N 1
ATOM 1314 C CA . ASP A 1 178 ? -13.306 -6.577 39.894 1.00 45.44 178 ASP A CA 1
ATOM 1315 C C . ASP A 1 178 ? -13.646 -7.191 41.255 1.00 45.44 178 ASP A C 1
ATOM 1317 O O . ASP A 1 178 ? -14.749 -7.685 41.496 1.00 45.44 178 ASP A O 1
ATOM 1321 N N . THR A 1 179 ? -12.693 -7.172 42.182 1.00 41.78 179 THR A N 1
ATOM 1322 C CA . THR A 1 179 ? -13.006 -7.247 43.604 1.00 41.78 179 THR A CA 1
ATOM 1323 C C . THR A 1 179 ? -13.541 -5.888 44.035 1.00 41.78 179 THR A C 1
ATOM 1325 O O . THR A 1 179 ? -12.931 -5.204 44.854 1.00 41.78 179 THR A O 1
ATOM 1328 N N . ASP A 1 180 ? -14.699 -5.508 43.497 1.00 43.72 180 ASP A N 1
ATOM 1329 C CA . ASP A 1 180 ? -15.600 -4.591 44.178 1.00 43.72 180 ASP A CA 1
ATOM 1330 C C . ASP A 1 180 ? -16.222 -5.380 45.330 1.00 43.72 180 ASP A C 1
ATOM 1332 O O . ASP A 1 180 ? -17.201 -6.111 45.185 1.00 43.72 180 ASP A O 1
ATOM 1336 N N . THR A 1 181 ? -15.604 -5.270 46.506 1.00 40.03 181 THR A N 1
ATOM 1337 C CA . THR A 1 181 ? -16.302 -5.595 47.750 1.00 40.03 181 THR A CA 1
ATOM 1338 C C . THR A 1 181 ? -17.113 -4.352 48.120 1.00 40.03 181 THR A C 1
ATOM 1340 O O . THR A 1 181 ? -16.507 -3.317 48.412 1.00 40.03 181 THR A O 1
ATOM 1343 N N . PRO A 1 182 ? -18.458 -4.391 48.121 1.00 42.34 182 PRO A N 1
ATOM 1344 C CA . PRO A 1 182 ? -19.252 -3.254 48.554 1.00 42.34 182 PRO A CA 1
ATOM 1345 C C . PRO A 1 182 ? -19.081 -3.115 50.068 1.00 42.34 182 PRO A C 1
ATOM 1347 O O . PRO A 1 182 ? -19.501 -3.989 50.824 1.00 42.34 182 PRO A O 1
ATOM 1350 N N . THR A 1 183 ? -18.459 -2.028 50.532 1.00 42.59 183 THR A N 1
ATOM 1351 C CA . THR A 1 183 ? -18.543 -1.676 51.956 1.00 42.59 183 THR A CA 1
ATOM 1352 C C . THR A 1 183 ? -19.904 -1.034 52.187 1.00 42.59 183 THR A C 1
ATOM 1354 O O . THR A 1 183 ? -20.119 0.146 51.916 1.00 42.59 183 THR A O 1
ATOM 1357 N N . GLU A 1 184 ? -20.841 -1.866 52.616 1.00 41.62 184 GLU A N 1
ATOM 1358 C CA . GLU A 1 184 ? -22.166 -1.503 53.103 1.00 41.62 184 GLU A CA 1
ATOM 1359 C C . GLU A 1 184 ? -22.062 -0.400 54.185 1.00 41.62 184 GLU A C 1
ATOM 1361 O O . GLU A 1 184 ? -21.239 -0.517 55.100 1.00 41.62 184 GLU A O 1
ATOM 1366 N N . PRO A 1 185 ? -22.848 0.692 54.120 1.00 43.12 185 PRO A N 1
ATOM 1367 C CA . PRO A 1 185 ? -22.907 1.656 55.212 1.00 43.12 185 PRO A CA 1
ATOM 1368 C C . PRO A 1 185 ? -23.730 1.059 56.367 1.00 43.12 185 PRO A C 1
ATOM 1370 O O . PRO A 1 185 ? -24.826 0.546 56.125 1.00 43.12 185 PRO A O 1
ATOM 1373 N N . PRO A 1 186 ? -23.276 1.134 57.633 1.00 42.94 186 PRO A N 1
ATOM 1374 C CA . PRO A 1 186 ? -24.060 0.614 58.742 1.00 42.94 186 PRO A CA 1
ATOM 1375 C C . PRO A 1 186 ? -25.270 1.524 58.983 1.00 42.94 186 PRO A C 1
ATOM 1377 O O . PRO A 1 186 ? -25.151 2.618 59.535 1.00 42.94 186 PRO A O 1
ATOM 1380 N N . SER A 1 187 ? -26.449 1.056 58.573 1.00 38.81 187 SER A N 1
ATOM 1381 C CA . SER A 1 187 ? -27.739 1.578 59.025 1.00 38.81 187 SER A CA 1
ATOM 1382 C C . SER A 1 187 ? -28.210 0.744 60.218 1.00 38.81 187 SER A C 1
ATOM 1384 O O . SER A 1 187 ? -28.767 -0.340 60.083 1.00 38.81 187 SER A O 1
ATOM 1386 N N . GLY A 1 188 ? -27.920 1.242 61.418 1.00 38.00 188 GLY A N 1
ATOM 1387 C CA . GLY A 1 188 ? -28.565 0.808 62.652 1.00 38.00 188 GLY A CA 1
ATOM 1388 C C . GLY A 1 188 ? -29.588 1.858 63.063 1.00 38.00 188 GLY A C 1
ATOM 1389 O O . GLY A 1 188 ? -29.218 2.947 63.496 1.00 38.00 188 GLY A O 1
ATOM 1390 N N . GLU A 1 189 ? -30.868 1.546 62.895 1.00 37.69 189 GLU A N 1
ATOM 1391 C CA . GLU A 1 189 ? -31.982 2.296 63.472 1.00 37.69 189 GLU A CA 1
ATOM 1392 C C . GLU A 1 189 ? -32.022 2.119 65.001 1.00 37.69 189 GLU A C 1
ATOM 1394 O O . GLU A 1 189 ? -31.818 1.015 65.504 1.00 37.69 189 GLU A O 1
ATOM 1399 N N . GLY A 1 190 ? -32.375 3.181 65.740 1.00 33.00 190 GLY A N 1
ATOM 1400 C CA . GLY A 1 190 ? -32.956 3.031 67.080 1.00 33.00 190 GLY A CA 1
ATOM 1401 C C . GLY A 1 190 ? -32.637 4.120 68.111 1.00 33.00 190 GLY A C 1
ATOM 1402 O O . GLY A 1 190 ? -31.621 4.055 68.786 1.00 33.00 190 GLY A O 1
ATOM 1403 N N . HIS A 1 191 ? -33.616 5.009 68.324 1.00 35.81 191 HIS A N 1
ATOM 1404 C CA . HIS A 1 191 ? -33.898 5.797 69.542 1.00 35.81 191 HIS A CA 1
ATOM 1405 C C . HIS A 1 191 ? -33.247 7.178 69.784 1.00 35.81 191 HIS A C 1
ATOM 1407 O O . HIS A 1 191 ? -32.262 7.352 70.487 1.00 35.81 191 HIS A O 1
ATOM 1413 N N . ALA A 1 192 ? -33.955 8.188 69.266 1.00 35.25 192 ALA A N 1
ATOM 1414 C CA . ALA A 1 192 ? -34.574 9.318 69.976 1.00 35.25 192 ALA A CA 1
ATOM 1415 C C . ALA A 1 192 ? -34.002 9.843 71.323 1.00 35.25 192 ALA A C 1
ATOM 1417 O O . ALA A 1 192 ? -34.120 9.215 72.370 1.00 35.25 192 ALA A O 1
ATOM 1418 N N . SER A 1 193 ? -33.650 11.136 71.256 1.00 35.44 193 SER A N 1
ATOM 1419 C CA . SER A 1 193 ? -33.812 12.229 72.236 1.00 35.44 193 SER A CA 1
ATOM 1420 C C . SER A 1 193 ? -33.062 12.177 73.574 1.00 35.44 193 SER A C 1
ATOM 1422 O O . SER A 1 193 ? -33.378 11.377 74.446 1.00 35.44 193 SER A O 1
ATOM 1424 N N . THR A 1 194 ? -32.232 13.195 73.842 1.00 36.97 194 THR A N 1
ATOM 1425 C CA . THR A 1 194 ? -32.645 14.326 74.706 1.00 36.97 194 THR A CA 1
ATOM 1426 C C . THR A 1 194 ? -31.618 15.469 74.771 1.00 36.97 194 THR A C 1
ATOM 1428 O O . THR A 1 194 ? -30.434 15.253 74.986 1.00 36.97 194 THR A O 1
ATOM 1431 N N . SER A 1 195 ? -32.167 16.690 74.698 1.00 38.72 195 SER A N 1
ATOM 1432 C CA . SER A 1 195 ? -31.790 17.890 75.462 1.00 38.72 195 SER A CA 1
ATOM 1433 C C . SER A 1 195 ? -30.512 18.666 75.100 1.00 38.72 195 SER A C 1
ATOM 1435 O O . SER A 1 195 ? -29.486 18.550 75.765 1.00 38.72 195 SER A O 1
ATOM 1437 N N . GLU A 1 196 ? -30.654 19.617 74.169 1.00 40.38 196 GLU A N 1
ATOM 1438 C CA . GLU A 1 196 ? -29.939 20.900 74.238 1.00 40.38 196 GLU A CA 1
ATOM 1439 C C . GLU A 1 196 ? -30.433 21.703 75.456 1.00 40.38 196 GLU A C 1
ATOM 1441 O O . GLU A 1 196 ? -31.604 22.076 75.550 1.00 40.38 196 GLU A O 1
ATOM 1446 N N . ASP A 1 197 ? -29.526 21.973 76.395 1.00 40.69 197 ASP A N 1
ATOM 1447 C CA . ASP A 1 197 ? -29.740 22.849 77.549 1.00 40.69 197 ASP A CA 1
ATOM 1448 C C . ASP A 1 197 ? -29.516 24.318 77.134 1.00 40.69 197 ASP A C 1
ATOM 1450 O O . ASP A 1 197 ? -28.439 24.893 77.290 1.00 40.69 197 ASP A O 1
ATOM 1454 N N . GLY A 1 198 ? -30.545 24.915 76.527 1.00 40.69 198 GLY A N 1
ATOM 1455 C CA . GLY A 1 198 ? -30.641 26.346 76.230 1.00 40.69 198 GLY A CA 1
ATOM 1456 C C . GLY A 1 198 ? -31.461 27.073 77.297 1.00 40.69 198 GLY A C 1
ATOM 1457 O O . GLY A 1 198 ? -32.681 27.212 77.192 1.00 40.69 198 GLY A O 1
ATOM 1458 N N . ARG A 1 199 ? -30.793 27.548 78.349 1.00 40.00 199 ARG A N 1
ATOM 1459 C CA . ARG A 1 199 ? -31.387 28.342 79.435 1.00 40.00 199 ARG A CA 1
ATOM 1460 C C . ARG A 1 199 ? -31.863 29.720 78.926 1.00 40.00 199 ARG A C 1
ATOM 1462 O O . ARG A 1 199 ? -31.042 30.510 78.481 1.00 40.00 199 ARG A O 1
ATOM 1469 N N . ARG A 1 200 ? -33.183 29.964 79.050 1.00 39.25 200 ARG A N 1
ATOM 1470 C CA . ARG A 1 200 ? -33.891 31.130 79.664 1.00 39.25 200 ARG A CA 1
ATOM 1471 C C . ARG A 1 200 ? -33.227 32.521 79.522 1.00 39.25 200 ARG A C 1
ATOM 1473 O O . ARG A 1 200 ? -32.071 32.671 79.875 1.00 39.25 200 ARG A O 1
ATOM 1480 N N . THR A 1 201 ? -33.889 33.630 79.175 1.00 43.34 201 THR A N 1
ATOM 1481 C CA . THR A 1 201 ? -35.281 34.094 79.388 1.00 43.34 201 THR A CA 1
ATOM 1482 C C . THR A 1 201 ? -35.424 35.492 78.756 1.00 43.34 201 THR A C 1
ATOM 1484 O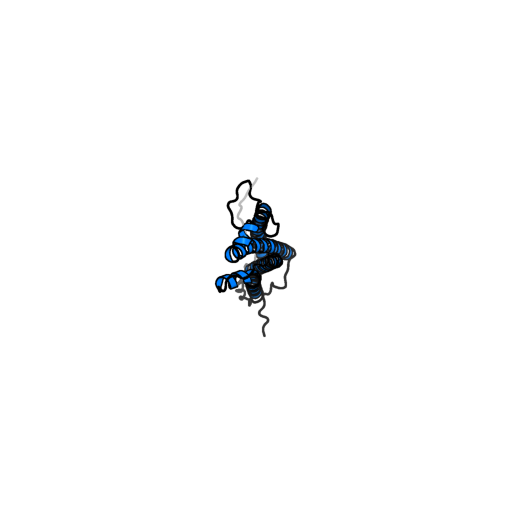 O . THR A 1 201 ? -34.507 36.295 78.893 1.00 43.34 201 THR A O 1
ATOM 1487 N N . GLY A 1 202 ? -36.579 35.803 78.162 1.00 35.28 202 GLY A N 1
ATOM 1488 C CA . GLY A 1 202 ? -37.207 37.140 78.219 1.00 35.28 202 GLY A CA 1
ATOM 1489 C C . GLY A 1 202 ? -38.455 37.037 79.116 1.00 35.28 202 GLY A C 1
ATOM 1490 O O . GLY A 1 202 ? -38.864 35.899 79.388 1.00 35.28 202 GLY A O 1
ATOM 1491 N N . PRO A 1 203 ? -39.077 38.124 79.607 1.00 42.59 203 PRO A N 1
ATOM 1492 C CA . PRO A 1 203 ? -39.072 39.507 79.114 1.00 42.59 203 PRO A CA 1
ATOM 1493 C C . PRO A 1 203 ? -38.176 40.489 79.883 1.00 42.59 203 PRO A C 1
ATOM 1495 O O . PRO A 1 203 ? -37.817 40.198 81.045 1.00 42.59 203 PRO A O 1
#

pLDDT: mean 77.46, std 20.1, range [33.0, 97.38]

Organism: Mycolicibacter sinensis (strain JDM601) (NCBI:txid875328)

Sequence (203 aa):
MVNMFNPARHTHTKATVIATVLLAACGVLIGTWVAALYDVLRVGVLDNALANRLGYIGEITGASVDPRPHGISRSALIIMFLVGLVGGLITFATTAVSRRAVGDPEAVAYALGCGFVGAGAGFAWLATGWPVVERDQADAFGTFIHFGGVWVPLILLGIGALCLLVWWVDPDVDEQPDTDTPTEPPSGEGHASTSEDGRRTGP

Radius of gyration: 31.23 Å; chains: 1; bounding box: 61×67×102 Å